Protein 3R9V (pdb70)

Foldseek 3Di:
DDDPVDDDDPVVLVVVLVVVLVVCCVLPLVLLVLLLVLLVVLLVLVVVLVVCQVVQWDWDDVPPTWIKGQLQVSLVSLVVSCVVQVPCASDDRDDFDAPVSQVVVCVVLDVQQWDWDAPDPHITTGGDCVLSVQLNVLSVVLDDPSMDIGHPVRVVVSVVSNVVSSVSSVVSSVVSVVSSVVSVVVSVVSSVVSVVVD/DPDDDDVVVVVVVVVVVLVCCCVVPLVLLVQLLVLLVVLLVQVVVCVVPDVVSLVVSCVVQVPPASDDRDDAAAQVVQVVVCVLLDVQQWDWDQPDPHITTHGDCVLSVQVVVVVVVQDDDVDGPVVSNVVSSVVSVVSSVVSVVSSVVSVVVSVVVVVVVVD

CATH classification: 1.20.1710.10

GO terms:
  GO:0034055 effector-mediated activation of host programmed cell death by symbiont (P, IDA)

Secondary structure (DSSP, 8-state):
---TT-EEEHHHHHHHHHHHHHHHIIIIIHHHHHHHHHHHHHHHHHHHHHHHHGGGEEEESSSSSEEEE-HHHHHHHHHHHHHHHTT--SB-SSS-B-HHHHHHHHHHH-TTTEEEEE-SSSEEEEE--HHHHHHHHHHHHT-SSS-EEE-HHHHHHHHHHHHHHHHHHHHHHHHHHHHHHHHHHHHHHHHHHHHHT-/---EEEHHHHHHHHHHHHHHHIIIIIHHHHHHHHHHHHHHHHHHHHHH--HHHHHHHHHHTTT--SB-SSS-B-HHHHHHHHHHH-TTTEEEEE-SSSEEEEE--HHHHHHHHHHHHT--SS---HHHHHHHHHHHHHHHHHHHHHHHHHHHHHHHHHHHHH-

B-factor: mean 38.03, std 15.68, range [14.75, 96.83]

Nearest PDB structures (foldseek):
  3r9v-assembly1_A  TM=1.005E+00  e=2.670E-34  Shigella flexneri
  8v5e-assembly1_B  TM=9.589E-01  e=1.192E-29  Shigella flexneri
  2j0n-assembly1_B  TM=9.798E-01  e=1.658E-28  Shigella flexneri 2a str. 301
  5vxj-assembly1_A  TM=9.608E-01  e=5.342E-28  Shigella flexneri
  4d3e-assembly1_D  TM=9.433E-01  e=4.853E-29  Shigella flexneri 5a str. M90T

Radius of gyration: 27.71 Å; Cα contacts (8 Å, |Δi|>4): 392; chains: 2; bounding box: 75×36×88 Å

Solvent-accessible surface area: 20413 Å² total; per-residue (Å²): 222,145,78,10,97,89,88,26,18,39,115,102,14,119,58,130,23,60,90,45,46,81,56,41,44,80,117,50,20,108,19,2,78,57,0,22,34,4,0,40,70,1,29,110,40,0,40,60,16,57,86,52,20,75,59,48,56,47,103,13,37,151,126,83,55,21,34,61,0,62,2,81,40,0,50,126,16,0,88,96,8,73,104,111,8,109,97,65,20,0,19,16,55,112,131,61,31,65,89,131,60,0,58,121,7,43,118,67,1,26,52,84,8,1,101,38,37,98,89,116,73,18,41,4,0,17,8,12,22,56,7,0,50,50,4,28,126,45,1,93,118,43,40,74,114,24,83,17,70,3,66,114,74,128,53,135,68,12,56,60,40,13,51,54,37,14,79,48,1,95,76,12,31,118,63,0,72,62,63,53,57,16,0,52,35,9,36,91,24,10,49,129,0,27,59,51,4,100,38,109,129,107,9,9,57,117,88,20,98,65,74,39,58,89,13,43,80,51,12,48,77,110,46,14,94,19,2,90,61,0,23,47,10,0,45,93,1,28,105,40,0,41,64,32,81,103,133,110,92,151,34,0,93,101,9,63,124,104,10,157,110,85,18,0,18,14,56,118,128,44,31,59,79,129,61,0,61,107,8,35,112,69,7,20,50,92,8,2,116,36,40,133,107,132,79,16,45,8,0,28,10,16,23,58,8,0,52,47,3,33,130,42,32,92,126,79,47,62,148,78,142,127,154,88,86,44,33,52,45,36,18,90,47,1,107,80,17,26,120,66,2,70,82,67,48,67,26,2,51,40,12,34,90,53,1,50,148,68,53,89,128

Organism: Shigella flexneri (NCBI:txid623)

InterPro domains:
  IPR009483 Type III secretion systems tip complex component IpaD/BipD/SipD [PF06511] (1-330)
  IPR009483 Type III secretion systems tip complex component IpaD/BipD/SipD [TIGR02553] (48-331)
  IPR036708 BipD-like superfamily [G3DSA:1.20.1710.10] (34-321)
  IPR036708 BipD-like superfamily [SSF140693] (41-322)

Sequence (361 aa):
ELDGDQMISHRELWAKIANSINDINEQYLKVYEHAVSSYTQMYQDFSAVLSSLAGWISPGGNDGNSVKLQVNSLKKALEELKEKYKDKPLYPANNTVSQEQANKWLTELGGTIGKVSQKNGGYVVSINMTPIDNMLKSLDNLGGNGEVVLDNAKYQAWNAGFSAEDETMKNNLQTLVQKYSNANSIFDNLVKVLSSTIGDQMISHRELWAKIANSINDINEQYLKVYEHAVSSYTQMYQDFSAVLSSLKKALEELKEKYKDKPLYPANNTVSQEQANKWLTELGGTIGKVSQKNGGYVVSINMTPIDNMLKSLDNLGGNGEVWNAGFSAEDETMKNNLQTLVQKYSNANSIFDNLVKVLSS

Structure (mmCIF, N/CA/C/O backbone):
data_3R9V
#
_entry.id   3R9V
#
_cell.length_a   62.974
_cell.length_b   43.719
_cell.length_c   93.757
_cell.angle_alpha   90.00
_cell.angle_beta   97.42
_cell.angle_gamma   90.00
#
_symmetry.space_group_name_H-M   'P 1 21 1'
#
loop_
_entity.id
_entity.type
_entity.pdbx_description
1 polymer 'Invasin ipaD'
2 non-polymer GLYCEROL
3 non-polymer '(3ALPHA,5BETA,12ALPHA)-3,12-DIHYDROXYCHOLAN-24-OIC ACID'
4 water water
#
loop_
_atom_site.group_PDB
_atom_site.id
_atom_site.type_symbol
_atom_site.label_atom_id
_atom_site.label_alt_id
_atom_site.label_comp_id
_atom_site.label_asym_id
_atom_site.label_entity_id
_atom_site.label_seq_id
_atom_site.pdbx_PDB_ins_code
_atom_site.Cartn_x
_atom_site.Cartn_y
_atom_site.Cartn_z
_atom_site.occupancy
_atom_site.B_iso_or_equiv
_atom_site.auth_seq_id
_atom_site.auth_comp_id
_atom_site.auth_asym_id
_atom_site.auth_atom_id
_atom_site.pdbx_PDB_model_num
ATOM 1 N N . GLU A 1 86 ? 7.965 -28.663 51.237 1.00 62.06 122 GLU A N 1
ATOM 2 C CA . GLU A 1 86 ? 6.722 -29.420 51.144 1.00 62.15 122 GLU A CA 1
ATOM 3 C C . GLU A 1 86 ? 5.606 -28.767 51.961 1.00 54.44 122 GLU A C 1
ATOM 4 O O . GLU A 1 86 ? 5.858 -27.894 52.790 1.00 51.89 122 GLU A O 1
ATOM 10 N N . LEU A 1 87 ? 4.375 -29.210 51.720 1.00 52.71 123 LEU A N 1
ATOM 11 C CA . LEU A 1 87 ? 3.196 -28.656 52.379 1.00 47.76 123 LEU A CA 1
ATOM 12 C C . LEU A 1 87 ? 3.213 -28.888 53.883 1.00 44.42 123 LEU A C 1
ATOM 13 O O . LEU A 1 87 ? 3.444 -30.010 54.331 1.00 41.82 123 LEU A O 1
ATOM 18 N N . ASP A 1 88 ? 2.963 -27.823 54.649 1.00 40.64 124 ASP A N 1
ATOM 19 C CA . ASP A 1 88 ? 2.813 -27.899 56.104 1.00 38.21 124 ASP A CA 1
ATOM 20 C C . ASP A 1 88 ? 1.492 -27.271 56.553 1.00 35.20 124 ASP A C 1
ATOM 21 O O . ASP A 1 88 ? 1.410 -26.059 56.756 1.00 34.17 124 ASP A O 1
ATOM 26 N N . GLY A 1 89 ? 0.464 -28.098 56.723 1.00 33.24 125 GLY A N 1
ATOM 27 C CA . GLY A 1 89 ? -0.852 -27.615 57.102 1.00 26.86 125 GLY A CA 1
ATOM 28 C C . GLY A 1 89 ? -0.929 -26.869 58.426 1.00 26.27 125 GLY A C 1
ATOM 29 O O . GLY A 1 89 ? -1.848 -26.073 58.638 1.00 24.27 125 GLY A O 1
ATOM 30 N N . ASP A 1 90 ? 0.002 -27.121 59.343 1.00 29.27 126 ASP A N 1
ATOM 31 C CA . ASP A 1 90 ? -0.077 -26.451 60.646 1.00 28.02 126 ASP A CA 1
ATOM 32 C C . ASP A 1 90 ? 0.515 -25.048 60.716 1.00 28.28 126 ASP A C 1
ATOM 33 O O . ASP A 1 90 ? 0.404 -24.363 61.739 1.00 30.74 126 ASP A O 1
ATOM 38 N N . GLN A 1 91 ? 1.156 -24.619 59.633 1.00 30.47 127 GLN A N 1
ATOM 39 C CA . GLN A 1 91 ? 1.742 -23.284 59.580 1.00 33.31 127 GLN A CA 1
ATOM 40 C C . GLN A 1 91 ? 0.660 -22.236 59.808 1.00 31.37 127 GLN A C 1
ATOM 41 O O . GLN A 1 91 ? -0.417 -22.313 59.218 1.00 30.74 127 GLN A O 1
ATOM 47 N N . MET A 1 92 ? 0.941 -21.259 60.666 1.00 23.13 128 MET A N 1
ATOM 48 C CA . MET A 1 92 ? -0.056 -20.256 60.991 1.00 24.95 128 MET A CA 1
ATOM 49 C C . MET A 1 92 ? 0.393 -18.906 60.479 1.00 24.78 128 MET A C 1
ATOM 50 O O . MET A 1 92 ? 1.589 -18.634 60.390 1.00 30.06 128 MET A O 1
ATOM 55 N N . ILE A 1 93 ? -0.579 -18.047 60.200 1.00 26.94 129 ILE A N 1
ATOM 56 C CA . ILE A 1 93 ? -0.296 -16.709 59.710 1.00 23.66 129 ILE A CA 1
ATOM 57 C C . ILE A 1 93 ? -1.406 -15.770 60.182 1.00 20.94 129 ILE A C 1
ATOM 58 O O . ILE A 1 93 ? -2.584 -16.150 60.202 1.00 22.91 129 ILE A O 1
ATOM 63 N N . SER A 1 94 ? -1.052 -14.552 60.589 1.00 20.58 130 SER A N 1
ATOM 64 C CA . SER A 1 94 ? -2.082 -13.590 60.985 1.00 22.33 130 SER A CA 1
ATOM 65 C C . SER A 1 94 ? -2.815 -13.070 59.768 1.00 21.84 130 SER A C 1
ATOM 66 O O . SER A 1 94 ? -2.254 -13.026 58.678 1.00 22.31 130 SER A O 1
ATOM 69 N N . HIS A 1 95 ? -4.054 -12.630 59.951 1.00 21.37 131 HIS A N 1
ATOM 70 C CA . HIS A 1 95 ? -4.815 -12.072 58.835 1.00 23.67 131 HIS A CA 1
ATOM 71 C C . HIS A 1 95 ? -4.114 -10.878 58.184 1.00 23.54 131 HIS A C 1
ATOM 72 O O . HIS A 1 95 ? -4.163 -10.703 56.961 1.00 21.14 131 HIS A O 1
ATOM 79 N N . ARG A 1 96 ? -3.472 -10.061 59.015 1.00 22.98 132 ARG A N 1
ATOM 80 C CA . ARG A 1 96 ? -2.786 -8.844 58.570 1.00 23.44 132 ARG A CA 1
ATOM 81 C C . ARG A 1 96 ? -1.590 -9.225 57.694 1.00 22.45 132 ARG A C 1
ATOM 82 O O . ARG A 1 96 ? -1.344 -8.601 56.662 1.00 21.95 132 ARG A O 1
ATOM 90 N N . GLU A 1 97 ? -0.859 -10.267 58.083 1.00 20.87 133 GLU A N 1
ATOM 91 C CA . GLU A 1 97 ? 0.276 -10.704 57.276 1.00 23.11 133 GLU A CA 1
ATOM 92 C C . GLU A 1 97 ? -0.206 -11.363 55.981 1.00 26.44 133 GLU A C 1
ATOM 93 O O . GLU A 1 97 ? 0.459 -11.252 54.946 1.00 21.94 133 GLU A O 1
ATOM 99 N N . LEU A 1 98 ? -1.363 -12.017 56.036 1.00 23.47 134 LEU A N 1
ATOM 100 C CA . LEU A 1 98 ? -1.982 -12.589 54.843 1.00 21.72 134 LEU A CA 1
ATOM 101 C C . LEU A 1 98 ? -2.373 -11.484 53.849 1.00 22.09 134 LEU A C 1
ATOM 102 O O . LEU A 1 98 ? -2.149 -11.623 52.646 1.00 21.86 134 LEU A O 1
ATOM 107 N N . TRP A 1 99 ? -2.944 -10.386 54.339 1.00 18.06 135 TRP A N 1
ATOM 108 C CA . TRP A 1 99 ? -3.359 -9.302 53.436 1.00 21.23 135 TRP A CA 1
ATOM 109 C C . TRP A 1 99 ? -2.155 -8.746 52.683 1.00 19.77 135 TRP A C 1
ATOM 110 O O . TRP A 1 99 ? -2.222 -8.508 51.464 1.00 18.49 135 TRP A O 1
ATOM 121 N N . ALA A 1 100 ? -1.064 -8.525 53.422 1.00 21.72 136 ALA A N 1
ATOM 122 C CA . ALA A 1 100 ? 0.169 -7.982 52.861 1.00 19.97 136 ALA A CA 1
ATOM 123 C C . ALA A 1 100 ? 0.834 -8.955 51.894 1.00 22.62 136 ALA A C 1
ATOM 124 O O . ALA A 1 100 ? 1.409 -8.544 50.884 1.00 17.90 136 ALA A O 1
ATOM 126 N N . LYS A 1 101 ? 0.757 -10.245 52.201 1.00 20.86 137 LYS A N 1
ATOM 127 C CA . LYS A 1 101 ? 1.312 -11.265 51.311 1.00 23.43 137 LYS A CA 1
ATOM 128 C C . LYS A 1 101 ? 0.521 -11.362 50.014 1.00 18.92 137 LYS A C 1
ATOM 129 O O . LYS A 1 101 ? 1.094 -11.511 48.940 1.00 21.92 137 LYS A O 1
ATOM 135 N N . ILE A 1 102 ? -0.797 -11.287 50.102 1.00 16.29 138 ILE A N 1
ATOM 136 C CA . ILE A 1 102 ? -1.597 -11.310 48.894 1.00 19.48 138 ILE A CA 1
ATOM 137 C C . ILE A 1 102 ? -1.301 -10.061 48.043 1.00 21.04 138 ILE A C 1
ATOM 138 O O . ILE A 1 102 ? -1.146 -10.151 46.830 1.00 18.57 138 ILE A O 1
ATOM 143 N N . ALA A 1 103 ? -1.203 -8.902 48.689 1.00 17.20 139 ALA A N 1
ATOM 144 C CA . ALA A 1 103 ? -0.902 -7.653 47.969 1.00 18.18 139 ALA A CA 1
ATOM 145 C C . ALA A 1 103 ? 0.443 -7.730 47.237 1.00 18.32 139 ALA A C 1
ATOM 146 O O . ALA A 1 103 ? 0.548 -7.366 46.076 1.00 19.06 139 ALA A O 1
ATOM 148 N N . ASN A 1 104 ? 1.473 -8.202 47.927 1.00 18.70 140 ASN A N 1
ATOM 149 C CA . ASN A 1 104 ? 2.787 -8.392 47.329 1.00 20.32 140 ASN A CA 1
ATOM 150 C C . ASN A 1 104 ? 2.728 -9.303 46.099 1.00 24.84 140 ASN A C 1
ATOM 151 O O . ASN A 1 104 ? 3.336 -9.014 45.059 1.00 24.95 140 ASN A O 1
ATOM 156 N N . SER A 1 105 ? 1.983 -10.400 46.196 1.00 21.79 141 SER A N 1
ATOM 157 C CA . SER A 1 105 ? 1.886 -11.303 45.037 1.00 22.68 141 SER A CA 1
ATOM 158 C C . SER A 1 105 ? 1.149 -10.687 43.866 1.00 23.03 141 SER A C 1
ATOM 159 O O . SER A 1 105 ? 1.548 -10.879 42.711 1.00 22.18 141 SER A O 1
ATOM 162 N N . ILE A 1 106 ? 0.048 -9.996 44.142 1.00 22.08 142 ILE A N 1
ATOM 163 C CA . ILE A 1 106 ? -0.724 -9.332 43.081 1.00 20.85 142 ILE A CA 1
ATOM 164 C C . ILE A 1 106 ? 0.141 -8.328 42.323 1.00 22.93 142 ILE A C 1
ATOM 165 O O . ILE A 1 106 ? 0.125 -8.273 41.075 1.00 20.78 142 ILE A O 1
ATOM 170 N N . ASN A 1 107 ? 0.899 -7.535 43.076 1.00 19.09 143 ASN A N 1
ATOM 171 C CA . ASN A 1 107 ? 1.867 -6.629 42.474 1.00 21.51 143 ASN A CA 1
ATOM 172 C C . ASN A 1 107 ? 2.900 -7.349 41.624 1.00 24.44 143 ASN A C 1
ATOM 173 O O . ASN A 1 107 ? 3.224 -6.905 40.525 1.00 22.65 143 ASN A O 1
ATOM 178 N N . ASP A 1 108 ? 3.443 -8.450 42.139 1.00 26.06 144 ASP A N 1
ATOM 179 C CA . ASP A 1 108 ? 4.477 -9.186 41.402 1.00 27.46 144 ASP A CA 1
ATOM 180 C C . ASP A 1 108 ? 3.947 -9.755 40.097 1.00 23.75 144 ASP A C 1
ATOM 181 O O . ASP A 1 108 ? 4.631 -9.717 39.067 1.00 23.20 144 ASP A O 1
ATOM 186 N N . ILE A 1 109 ? 2.736 -10.297 40.131 1.00 20.95 145 ILE A N 1
ATOM 187 C CA . ILE A 1 109 ? 2.139 -10.843 38.903 1.00 23.26 145 ILE A CA 1
ATOM 188 C C . ILE A 1 109 ? 1.839 -9.746 37.882 1.00 22.26 145 ILE A C 1
ATOM 189 O O . ILE A 1 109 ? 2.023 -9.928 36.657 1.00 20.66 145 ILE A O 1
ATOM 194 N N . ASN A 1 110 ? 1.388 -8.599 38.371 1.00 20.83 146 ASN A N 1
ATOM 195 C CA . ASN A 1 110 ? 1.193 -7.468 37.472 1.00 24.31 146 ASN A CA 1
ATOM 196 C C . ASN A 1 110 ? 2.508 -7.072 36.787 1.00 22.78 146 ASN A C 1
ATOM 197 O O . ASN A 1 110 ? 2.544 -6.847 35.572 1.00 20.94 146 ASN A O 1
ATOM 202 N N . GLU A 1 111 ? 3.587 -7.000 37.563 1.00 21.66 147 GLU A N 1
ATOM 203 C CA . GLU A 1 111 ? 4.865 -6.530 37.033 1.00 26.12 147 GLU A CA 1
ATOM 204 C C . GLU A 1 111 ? 5.536 -7.551 36.107 1.00 24.76 147 GLU A C 1
ATOM 205 O O . GLU A 1 111 ? 6.117 -7.186 35.087 1.00 27.33 147 GLU A O 1
ATOM 211 N N . GLN A 1 112 ? 5.441 -8.825 36.462 1.00 21.82 148 GLN A N 1
ATOM 212 C CA . GLN A 1 112 ? 6.260 -9.854 35.839 1.00 26.32 148 GLN A CA 1
ATOM 213 C C . GLN A 1 112 ? 5.516 -10.626 34.762 1.00 24.62 148 GLN A C 1
ATOM 214 O O . GLN A 1 112 ? 6.098 -11.469 34.086 1.00 28.10 148 GLN A O 1
ATOM 220 N N . TYR A 1 113 ? 4.228 -10.331 34.612 1.00 21.59 149 TYR A N 1
ATOM 221 C CA . TYR A 1 113 ? 3.369 -11.075 33.690 1.00 24.61 149 TYR A CA 1
ATOM 222 C C . TYR A 1 113 ? 2.444 -10.148 32.897 1.00 24.74 149 TYR A C 1
ATOM 223 O O . TYR A 1 113 ? 2.587 -10.017 31.678 1.00 21.67 149 TYR A O 1
ATOM 232 N N . LEU A 1 114 ? 1.496 -9.495 33.564 1.00 19.62 150 LEU A N 1
ATOM 233 C CA . LEU A 1 114 ? 0.556 -8.637 32.820 1.00 20.05 150 LEU A CA 1
ATOM 234 C C . LEU A 1 114 ? 1.226 -7.513 32.045 1.00 21.10 150 LEU A C 1
ATOM 235 O O . LEU A 1 114 ? 0.900 -7.281 30.877 1.00 24.43 150 LEU A O 1
ATOM 240 N N . LYS A 1 115 ? 2.130 -6.780 32.695 1.00 19.53 151 LYS A N 1
ATOM 241 C CA . LYS A 1 115 ? 2.823 -5.669 32.024 1.00 24.31 151 LYS A CA 1
ATOM 242 C C . LYS A 1 115 ? 3.762 -6.132 30.897 1.00 24.71 151 LYS A C 1
ATOM 243 O O . LYS A 1 115 ? 3.968 -5.407 29.921 1.00 23.44 151 LYS A O 1
ATOM 249 N N . VAL A 1 116 ? 4.317 -7.338 31.023 1.00 23.56 152 VAL A N 1
ATOM 250 C CA . VAL A 1 116 ? 5.135 -7.912 29.947 1.00 23.10 152 VAL A CA 1
ATOM 251 C C . VAL A 1 116 ? 4.285 -8.175 28.699 1.00 22.62 152 VAL A C 1
ATOM 252 O O . VAL A 1 116 ? 4.638 -7.738 27.604 1.00 23.73 152 VAL A O 1
ATOM 256 N N . TYR A 1 117 ? 3.169 -8.880 28.870 1.00 20.91 153 TYR A N 1
ATOM 257 C CA . TYR A 1 117 ? 2.209 -9.079 27.776 1.00 25.95 153 TYR A CA 1
ATOM 258 C C . TYR A 1 117 ? 1.722 -7.771 27.150 1.00 24.88 153 TYR A C 1
ATOM 259 O O . TYR A 1 117 ? 1.648 -7.654 25.916 1.00 20.91 153 TYR A O 1
ATOM 268 N N . GLU A 1 118 ? 1.370 -6.802 27.991 1.00 21.51 154 GLU A N 1
ATOM 269 C CA . GLU A 1 118 ? 0.863 -5.528 27.486 1.00 24.12 154 GLU A CA 1
ATOM 270 C C . GLU A 1 118 ? 1.855 -4.895 26.528 1.00 21.96 154 GLU A C 1
ATOM 271 O O . GLU A 1 118 ? 1.465 -4.416 25.441 1.00 20.06 154 GLU A O 1
ATOM 277 N N . HIS A 1 119 ? 3.129 -4.887 26.911 1.00 20.93 155 HIS A N 1
ATOM 278 C CA . HIS A 1 119 ? 4.158 -4.285 26.064 1.00 22.43 155 HIS A CA 1
ATOM 279 C C . HIS A 1 119 ? 4.430 -5.117 24.804 1.00 23.05 155 HIS A C 1
ATOM 280 O O . HIS A 1 119 ? 4.666 -4.562 23.721 1.00 18.88 155 HIS A O 1
ATOM 287 N N . ALA A 1 120 ? 4.379 -6.441 24.931 1.00 21.64 156 ALA A N 1
ATOM 288 C CA . ALA A 1 120 ? 4.466 -7.312 23.746 1.00 21.96 156 ALA A CA 1
ATOM 289 C C . ALA A 1 120 ? 3.384 -6.974 22.720 1.00 22.20 156 ALA A C 1
ATOM 290 O O . ALA A 1 120 ? 3.669 -6.771 21.530 1.00 21.95 156 ALA A O 1
ATOM 292 N N . VAL A 1 121 ? 2.137 -6.923 23.176 1.00 21.39 157 VAL A N 1
ATOM 293 C CA . VAL A 1 121 ? 1.026 -6.538 22.312 1.00 20.37 157 VAL A CA 1
ATOM 294 C C . VAL A 1 121 ? 1.240 -5.167 21.683 1.00 24.61 157 VAL A C 1
ATOM 295 O O . VAL A 1 121 ? 1.085 -5.003 20.474 1.00 20.89 157 VAL A O 1
ATOM 299 N N . SER A 1 122 ? 1.604 -4.182 22.503 1.00 21.86 158 SER A N 1
ATOM 300 C CA . SER A 1 122 ? 1.834 -2.820 22.008 1.00 22.44 158 SER A CA 1
ATOM 301 C C . SER A 1 122 ? 2.902 -2.794 20.911 1.00 22.58 158 SER A C 1
ATOM 302 O O . SER A 1 122 ? 2.714 -2.187 19.841 1.00 25.07 158 SER A O 1
ATOM 305 N N . SER A 1 123 ? 4.026 -3.459 21.168 1.00 20.39 159 SER A N 1
ATOM 306 C CA . SER A 1 123 ? 5.127 -3.502 20.203 1.00 22.92 159 SER A CA 1
ATOM 307 C C . SER A 1 123 ? 4.744 -4.166 18.880 1.00 22.80 159 SER A C 1
ATOM 308 O O . SER A 1 123 ? 5.036 -3.629 17.800 1.00 19.28 159 SER A O 1
ATOM 311 N N . TYR A 1 124 ? 4.096 -5.328 18.939 1.00 20.06 160 TYR A N 1
ATOM 312 C CA . TYR A 1 124 ? 3.710 -5.988 17.678 1.00 20.17 160 TYR A CA 1
ATOM 313 C C . TYR A 1 124 ? 2.651 -5.175 16.924 1.00 21.10 160 TYR A C 1
ATOM 314 O O . TYR A 1 124 ? 2.657 -5.102 15.684 1.00 18.37 160 TYR A O 1
ATOM 323 N N . THR A 1 125 ? 1.754 -4.554 17.679 1.00 18.97 161 THR A N 1
ATOM 324 C CA . THR A 1 125 ? 0.707 -3.709 17.113 1.00 21.09 161 THR A CA 1
ATOM 325 C C . THR A 1 125 ? 1.297 -2.518 16.357 1.00 22.49 161 THR A C 1
ATOM 326 O O . THR A 1 125 ?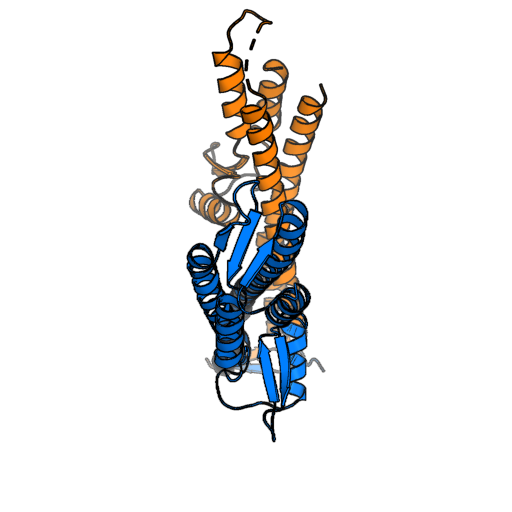 0.883 -2.220 15.238 1.00 20.70 161 THR A O 1
ATOM 330 N N . GLN A 1 126 ? 2.278 -1.849 16.954 1.00 22.94 162 GLN A N 1
ATOM 331 C CA . GLN A 1 126 ? 2.968 -0.755 16.270 1.00 23.36 162 GLN A CA 1
ATOM 332 C C . GLN A 1 126 ? 3.692 -1.198 15.002 1.00 24.12 162 GLN A C 1
ATOM 333 O O . GLN A 1 126 ? 3.653 -0.509 13.975 1.00 20.93 162 GLN A O 1
ATOM 339 N N . MET A 1 127 ? 4.364 -2.342 15.062 1.00 22.01 163 MET A N 1
ATOM 340 C CA . MET A 1 127 ? 5.013 -2.857 13.864 1.00 22.08 163 MET A CA 1
ATOM 341 C C . MET A 1 127 ? 3.989 -3.107 12.760 1.00 22.70 163 MET A C 1
ATOM 342 O O . MET A 1 127 ? 4.216 -2.732 11.605 1.00 22.44 163 MET A O 1
ATOM 347 N N . TYR A 1 128 ? 2.879 -3.758 13.091 1.00 19.04 164 TYR A N 1
ATOM 348 C CA . TYR A 1 128 ? 1.909 -4.096 12.049 1.00 23.56 164 TYR A CA 1
ATOM 349 C C . TYR A 1 128 ? 1.201 -2.842 11.516 1.00 22.89 164 TYR A C 1
ATOM 350 O O . TYR A 1 128 ? 0.858 -2.771 10.325 1.00 21.21 164 TYR A O 1
ATOM 359 N N . GLN A 1 129 ? 1.031 -1.847 12.387 1.00 21.32 165 GLN A N 1
ATOM 360 C CA . GLN A 1 129 ? 0.525 -0.524 11.992 1.00 25.38 165 GLN A CA 1
ATOM 361 C C . GLN A 1 129 ? 1.446 0.127 10.969 1.00 24.37 165 GLN A C 1
ATOM 362 O O . GLN A 1 129 ? 0.989 0.707 9.969 1.00 23.84 165 GLN A O 1
ATOM 368 N N . ASP A 1 130 ? 2.749 0.051 11.224 1.00 22.18 166 ASP A N 1
ATOM 369 C CA . ASP A 1 130 ? 3.716 0.634 10.304 1.00 25.40 166 ASP A CA 1
ATOM 370 C C . ASP A 1 130 ? 3.717 -0.156 8.990 1.00 26.35 166 ASP A C 1
ATOM 371 O O . ASP A 1 130 ? 3.781 0.425 7.885 1.00 23.85 166 ASP A O 1
ATOM 376 N N . PHE A 1 131 ? 3.632 -1.481 9.095 1.00 20.30 167 PHE A N 1
ATOM 377 C CA . PHE A 1 131 ? 3.490 -2.278 7.875 1.00 20.34 167 PHE A CA 1
ATOM 378 C C . PHE A 1 131 ? 2.211 -1.936 7.088 1.00 22.24 167 PHE A C 1
ATOM 379 O O . PHE A 1 131 ? 2.213 -1.930 5.843 1.00 23.17 167 PHE A O 1
ATOM 387 N N . SER A 1 132 ? 1.118 -1.650 7.793 1.00 20.79 168 SER A N 1
ATOM 388 C CA . SER A 1 132 ? -0.135 -1.292 7.115 1.00 20.10 168 SER A CA 1
ATOM 389 C C . SER A 1 132 ? 0.004 0.003 6.322 1.00 24.98 168 SER A C 1
ATOM 390 O O . SER A 1 132 ? -0.621 0.157 5.254 1.00 26.07 168 SER A O 1
ATOM 393 N N . ALA A 1 133 ? 0.826 0.921 6.829 1.00 24.50 169 ALA A N 1
ATOM 394 C CA . ALA A 1 133 ? 1.124 2.143 6.080 1.00 28.06 169 ALA A CA 1
ATOM 395 C C . ALA A 1 133 ? 1.877 1.824 4.788 1.00 29.44 169 ALA A C 1
ATOM 396 O O . ALA A 1 133 ? 1.638 2.451 3.753 1.00 27.60 169 ALA A O 1
ATOM 398 N N . VAL A 1 134 ? 2.787 0.856 4.847 1.00 23.00 170 VAL A N 1
ATOM 399 C CA . VAL A 1 134 ? 3.487 0.398 3.650 1.00 26.70 170 VAL A CA 1
ATOM 400 C C . VAL A 1 134 ? 2.488 -0.177 2.638 1.00 28.43 170 VAL A C 1
ATOM 401 O O . VAL A 1 134 ? 2.576 0.079 1.429 1.00 26.62 170 VAL A O 1
ATOM 405 N N . LEU A 1 135 ? 1.527 -0.942 3.142 1.00 22.80 171 LEU A N 1
ATOM 406 C CA . LEU A 1 135 ? 0.480 -1.509 2.318 1.00 24.50 171 LEU A CA 1
ATOM 407 C C . LEU A 1 135 ? -0.267 -0.396 1.583 1.00 29.21 171 LEU A C 1
ATOM 408 O O . LEU A 1 135 ? -0.571 -0.523 0.398 1.00 25.76 171 LEU A O 1
ATOM 413 N N . SER A 1 136 ? -0.552 0.699 2.278 1.00 25.28 172 SER A N 1
ATOM 414 C CA . SER A 1 136 ? -1.256 1.821 1.663 1.00 26.40 172 SER A CA 1
ATOM 415 C C . SER A 1 136 ? -0.400 2.446 0.568 1.00 28.19 172 SER A C 1
ATOM 416 O O . SER A 1 136 ? -0.896 2.771 -0.521 1.00 27.00 172 SER A O 1
ATOM 419 N N . SER A 1 137 ? 0.883 2.614 0.870 1.00 24.62 173 SER A N 1
ATOM 420 C CA . SER A 1 137 ? 1.850 3.170 -0.077 1.00 29.14 173 SER A CA 1
ATOM 421 C C . SER A 1 137 ? 1.995 2.342 -1.356 1.00 29.83 173 SER A C 1
ATOM 422 O O . SER A 1 137 ? 2.225 2.889 -2.445 1.00 28.21 173 SER A O 1
ATOM 425 N N . LEU A 1 138 ? 1.877 1.026 -1.212 1.00 26.02 174 LEU A N 1
ATOM 426 C CA . LEU A 1 138 ? 2.013 0.085 -2.323 1.00 29.04 174 LEU A CA 1
ATOM 427 C C . LEU A 1 138 ? 1.110 0.408 -3.518 1.00 29.10 174 LEU A C 1
ATOM 428 O O . LEU A 1 138 ? 1.486 0.175 -4.667 1.00 28.46 174 LEU A O 1
ATOM 433 N N . ALA A 1 139 ? -0.082 0.933 -3.250 1.00 28.09 175 ALA A N 1
ATOM 434 C CA . ALA A 1 139 ? -0.988 1.344 -4.320 1.00 33.03 175 ALA A CA 1
ATOM 435 C C . ALA A 1 139 ? -0.326 2.337 -5.289 1.00 32.24 175 ALA A C 1
ATOM 436 O O . ALA A 1 139 ? -0.610 2.336 -6.490 1.00 32.55 175 ALA A O 1
ATOM 438 N N . GLY A 1 140 ? 0.562 3.173 -4.762 1.00 29.42 176 GLY A N 1
ATOM 439 C CA . GLY A 1 140 ? 1.295 4.136 -5.568 1.00 29.20 176 GLY A CA 1
ATOM 440 C C . GLY A 1 140 ? 2.535 3.558 -6.232 1.00 35.51 176 GLY A C 1
ATOM 441 O O . GLY A 1 140 ? 3.236 4.256 -6.983 1.00 33.65 176 GLY A O 1
ATOM 442 N N . TRP A 1 141 ? 2.801 2.278 -5.974 1.00 29.47 177 TRP A N 1
ATOM 443 C CA . TRP A 1 141 ? 3.993 1.620 -6.503 1.00 29.72 177 TRP A CA 1
ATOM 444 C C . TRP A 1 141 ? 3.640 0.489 -7.459 1.00 29.97 177 TRP A C 1
ATOM 445 O O . TRP A 1 141 ? 4.515 -0.265 -7.883 1.00 31.31 177 TRP A O 1
ATOM 456 N N . ILE A 1 142 ? 2.353 0.351 -7.767 1.00 26.52 178 ILE A N 1
ATOM 457 C CA . ILE A 1 142 ? 1.913 -0.535 -8.823 1.00 28.73 178 ILE A CA 1
ATOM 458 C C . ILE A 1 142 ? 1.025 0.233 -9.804 1.00 33.54 178 ILE A C 1
ATOM 459 O O . ILE A 1 142 ? 0.214 1.076 -9.411 1.00 29.02 178 ILE A O 1
ATOM 464 N N . SER A 1 143 ? 1.194 -0.059 -11.085 1.00 26.22 179 SER A N 1
ATOM 465 C CA . SER A 1 143 ? 0.388 0.591 -12.114 1.00 34.67 179 SER A CA 1
ATOM 466 C C . SER A 1 143 ? 0.444 -0.219 -13.405 1.00 36.51 179 SER A C 1
ATOM 467 O O . SER A 1 143 ? 1.352 -1.029 -13.585 1.00 33.03 179 SER A O 1
ATOM 470 N N . PRO A 1 144 ? -0.534 -0.012 -14.303 1.00 41.58 180 PRO A N 1
ATOM 471 C CA . PRO A 1 144 ? -0.585 -0.771 -15.560 1.00 41.35 180 PRO A CA 1
ATOM 472 C C . PRO A 1 144 ? 0.662 -0.523 -16.396 1.00 42.89 180 PRO A C 1
ATOM 473 O O . PRO A 1 144 ? 1.135 0.615 -16.467 1.00 42.48 180 PRO A O 1
ATOM 477 N N . GLY A 1 145 ? 1.191 -1.575 -17.013 1.00 41.01 181 GLY A N 1
ATOM 478 C CA . GLY A 1 145 ? 2.421 -1.460 -17.776 1.00 46.54 181 GLY A CA 1
ATOM 479 C C . GLY A 1 145 ? 2.495 -2.464 -18.911 1.00 54.08 181 GLY A C 1
ATOM 480 O O . GLY A 1 145 ? 1.496 -3.094 -19.256 1.00 47.58 181 GLY A O 1
ATOM 481 N N . GLY A 1 146 ? 3.681 -2.608 -19.494 1.00 50.72 182 GLY A N 1
ATOM 482 C CA . GLY A 1 146 ? 3.904 -3.605 -20.524 1.00 61.07 182 GLY A CA 1
ATOM 483 C C . GLY A 1 146 ? 3.107 -3.388 -21.797 1.00 63.79 182 GLY A C 1
ATOM 484 O O . GLY A 1 146 ? 2.591 -4.342 -22.387 1.00 70.00 182 GLY A O 1
ATOM 485 N N . ASN A 1 147 ? 2.997 -2.132 -22.218 1.00 61.47 183 ASN A N 1
ATOM 486 C CA . ASN A 1 147 ? 2.400 -1.805 -23.515 1.00 70.17 183 ASN A CA 1
ATOM 487 C C . ASN A 1 147 ? 0.972 -2.304 -23.709 1.00 73.42 183 ASN A C 1
ATOM 488 O O . ASN A 1 147 ? 0.595 -2.693 -24.817 1.00 72.20 183 ASN A O 1
ATOM 493 N N . ASP A 1 148 ? 0.182 -2.284 -22.637 1.00 71.90 184 ASP A N 1
ATOM 494 C CA . ASP A 1 148 ? -1.217 -2.712 -22.699 1.00 73.73 184 ASP A CA 1
ATOM 495 C C . ASP A 1 148 ? -1.363 -4.155 -23.197 1.00 75.64 184 ASP A C 1
ATOM 496 O O . ASP A 1 148 ? -1.078 -4.466 -24.355 1.00 74.75 184 ASP A O 1
ATOM 501 N N . GLY A 1 149 ? -1.811 -5.036 -22.308 1.00 74.99 185 GLY A N 1
ATOM 502 C CA . GLY A 1 149 ? -1.983 -6.437 -22.649 1.00 75.07 185 GLY A CA 1
ATOM 503 C C . GLY A 1 149 ? -3.016 -7.143 -21.792 1.00 77.84 185 GLY A C 1
ATOM 504 O O . GLY A 1 149 ? -3.839 -7.905 -22.298 1.00 77.62 185 GLY A O 1
ATOM 505 N N . ASN A 1 150 ? -2.970 -6.892 -20.487 1.00 72.44 186 ASN A N 1
ATOM 506 C CA . ASN A 1 150 ? -1.989 -5.975 -19.919 1.00 68.66 186 ASN A CA 1
ATOM 507 C C . ASN A 1 150 ? -1.222 -6.578 -18.747 1.00 62.46 186 ASN A C 1
ATOM 508 O O . ASN A 1 150 ? -1.519 -7.685 -18.297 1.00 61.05 186 ASN A O 1
ATOM 513 N N . SER A 1 151 ? -0.234 -5.837 -18.259 1.00 52.02 187 SER A N 1
ATOM 514 C CA . SER A 1 151 ? 0.587 -6.271 -17.144 1.00 46.75 187 SER A CA 1
ATOM 515 C C . SER A 1 151 ? 0.626 -5.254 -16.007 1.00 47.55 187 SER A C 1
ATOM 516 O O . SER A 1 151 ? -0.014 -4.202 -16.069 1.00 42.87 187 SER A O 1
ATOM 519 N N . VAL A 1 152 ? 1.393 -5.586 -14.972 1.00 40.15 188 VAL A N 1
ATOM 520 C CA . VAL A 1 152 ? 1.541 -4.734 -13.810 1.00 38.96 188 VAL A CA 1
ATOM 521 C C . VAL A 1 152 ? 2.995 -4.316 -13.662 1.00 36.01 188 VAL A C 1
ATOM 522 O O . VAL A 1 152 ? 3.902 -5.154 -13.668 1.00 33.08 188 VAL A O 1
ATOM 526 N N . LYS A 1 153 ? 3.207 -3.014 -13.521 1.00 31.22 189 LYS A N 1
ATOM 527 C CA . LYS A 1 153 ? 4.530 -2.473 -13.294 1.00 32.38 189 LYS A CA 1
ATOM 528 C C . LYS A 1 153 ? 4.736 -2.223 -11.804 1.00 33.42 189 LYS A C 1
ATOM 529 O O . LYS A 1 153 ? 4.134 -1.305 -11.230 1.00 32.82 189 LYS A O 1
ATOM 535 N N . LEU A 1 154 ? 5.596 -3.032 -11.194 1.00 30.25 190 LEU A N 1
ATOM 536 C CA . LEU A 1 154 ? 5.865 -2.952 -9.754 1.00 32.69 190 LEU A CA 1
ATOM 537 C C . LEU A 1 154 ? 7.164 -2.227 -9.477 1.00 30.97 190 LEU A C 1
ATOM 538 O O . LEU A 1 154 ? 8.231 -2.683 -9.899 1.00 31.82 190 LEU A O 1
ATOM 543 N N . GLN A 1 155 ? 7.081 -1.102 -8.766 1.00 29.23 191 GLN A N 1
ATOM 544 C CA . GLN A 1 155 ? 8.273 -0.376 -8.333 1.00 34.17 191 GLN A CA 1
ATOM 545 C C . GLN A 1 155 ? 8.989 -1.094 -7.178 1.00 34.89 191 GLN A C 1
ATOM 546 O O . GLN A 1 155 ? 8.833 -0.732 -6.013 1.00 36.42 191 GLN A O 1
ATOM 552 N N . VAL A 1 156 ? 9.785 -2.099 -7.527 1.00 32.01 192 VAL A N 1
ATOM 553 C CA . VAL A 1 156 ? 10.430 -2.993 -6.578 1.00 32.77 192 VAL A CA 1
ATOM 554 C C . VAL A 1 156 ? 11.326 -2.277 -5.575 1.00 37.77 192 VAL A C 1
ATOM 555 O O . VAL A 1 156 ? 11.297 -2.575 -4.377 1.00 34.80 192 VAL A O 1
ATOM 559 N N . ASN A 1 157 ? 12.126 -1.334 -6.055 1.00 38.51 193 ASN A N 1
ATOM 560 C CA . ASN A 1 157 ? 13.038 -0.622 -5.164 1.00 38.04 193 ASN A CA 1
ATOM 561 C C . ASN A 1 157 ? 12.318 0.212 -4.107 1.00 33.74 193 ASN A C 1
ATOM 562 O O . ASN A 1 157 ? 12.783 0.311 -2.964 1.00 38.79 193 ASN A O 1
ATOM 567 N N . SER A 1 158 ? 11.187 0.804 -4.476 1.00 31.76 194 SER A N 1
ATOM 568 C CA . SER A 1 158 ? 10.408 1.575 -3.509 1.00 37.95 194 SER A CA 1
ATOM 569 C C . SER A 1 158 ? 9.859 0.693 -2.377 1.00 34.25 194 SER A C 1
ATOM 570 O O . SER A 1 158 ? 10.009 1.023 -1.204 1.00 31.96 194 SER A O 1
ATOM 573 N N . LEU A 1 159 ? 9.222 -0.416 -2.740 1.00 31.43 195 LEU A N 1
ATOM 574 C CA . LEU A 1 159 ? 8.729 -1.383 -1.756 1.00 30.21 195 LEU A CA 1
ATOM 575 C C . LEU A 1 159 ? 9.883 -1.937 -0.920 1.00 29.68 195 LEU A C 1
ATOM 576 O O . LEU A 1 159 ? 9.827 -1.965 0.312 1.00 31.24 195 LEU A O 1
ATOM 581 N N . LYS A 1 160 ? 10.934 -2.380 -1.598 1.00 30.28 196 LYS A N 1
ATOM 582 C CA . LYS A 1 160 ? 12.117 -2.912 -0.925 1.00 34.98 196 LYS A CA 1
ATOM 583 C C . LYS A 1 160 ? 12.671 -1.930 0.105 1.00 34.55 196 LYS A C 1
ATOM 584 O O . LYS A 1 160 ? 13.040 -2.312 1.214 1.00 35.71 196 LYS A O 1
ATOM 590 N N . LYS A 1 161 ? 12.719 -0.658 -0.266 1.00 37.45 197 LYS A N 1
ATOM 591 C CA . LYS A 1 161 ? 13.234 0.369 0.621 1.00 34.33 197 LYS A CA 1
ATOM 592 C C . LYS A 1 161 ? 12.356 0.511 1.864 1.00 34.32 197 LYS A C 1
ATOM 593 O O . LYS A 1 161 ? 12.866 0.597 2.975 1.00 35.65 197 LYS A O 1
ATOM 599 N N . ALA A 1 162 ? 11.041 0.534 1.676 1.00 30.14 198 ALA A N 1
ATOM 600 C CA . ALA A 1 162 ? 10.133 0.722 2.801 1.00 31.36 198 ALA A CA 1
ATOM 601 C C . ALA A 1 162 ? 10.203 -0.451 3.786 1.00 30.49 198 ALA A C 1
ATOM 602 O O . ALA A 1 162 ? 10.150 -0.264 5.003 1.00 29.16 198 ALA A O 1
ATOM 604 N N . LEU A 1 163 ? 10.342 -1.656 3.250 1.00 28.51 199 LEU A N 1
ATOM 605 C CA . LEU A 1 163 ? 10.385 -2.858 4.068 1.00 31.36 199 LEU A CA 1
ATOM 606 C C . LEU A 1 163 ? 11.688 -2.919 4.843 1.00 33.59 199 LEU A C 1
ATOM 607 O O . LEU A 1 163 ? 11.712 -3.333 6.006 1.00 31.48 199 LEU A O 1
ATOM 612 N N . GLU A 1 164 ? 12.772 -2.491 4.208 1.00 32.06 200 GLU A N 1
ATOM 613 C CA . GLU A 1 164 ? 14.059 -2.418 4.900 1.00 31.60 200 GLU A CA 1
ATOM 614 C C . GLU A 1 164 ? 14.006 -1.414 6.050 1.00 31.42 200 GLU A C 1
ATOM 615 O O . GLU A 1 164 ? 14.493 -1.695 7.149 1.00 35.25 200 GLU A O 1
ATOM 621 N N . GLU A 1 165 ? 13.405 -0.251 5.800 1.00 32.82 201 GLU A N 1
ATOM 622 C CA . GLU A 1 165 ? 13.254 0.768 6.835 1.00 34.71 201 GLU A CA 1
ATOM 623 C C . GLU A 1 165 ? 12.407 0.272 8.006 1.00 32.44 201 GLU A C 1
ATOM 624 O O . GLU A 1 165 ? 12.645 0.632 9.156 1.00 29.34 201 GLU A O 1
ATOM 630 N N . LEU A 1 166 ? 11.408 -0.544 7.696 1.00 29.68 202 LEU A N 1
ATOM 631 C CA . LEU A 1 166 ? 10.546 -1.132 8.709 1.00 32.75 202 LEU A CA 1
ATOM 632 C C . LEU A 1 166 ? 11.368 -2.032 9.626 1.00 30.07 202 LEU A C 1
ATOM 633 O O . LEU A 1 166 ? 11.339 -1.879 10.850 1.00 33.86 202 LEU A O 1
ATOM 638 N N . LYS A 1 167 ? 12.114 -2.959 9.037 1.00 29.26 203 LYS A N 1
ATOM 639 C CA . LYS A 1 167 ? 13.001 -3.816 9.816 1.00 29.03 203 LYS A CA 1
ATOM 640 C C . LYS A 1 167 ? 13.976 -3.000 10.659 1.00 37.26 203 LYS A C 1
ATOM 641 O O . LYS A 1 167 ? 14.242 -3.330 11.819 1.00 34.95 203 LYS A O 1
ATOM 647 N N . GLU A 1 168 ? 14.520 -1.941 10.070 1.00 35.02 204 GLU A N 1
ATOM 648 C CA . GLU A 1 168 ? 15.505 -1.125 10.770 1.00 37.07 204 GLU A CA 1
ATOM 649 C C . GLU A 1 168 ? 14.888 -0.494 12.011 1.00 38.57 204 GLU A C 1
ATOM 650 O O . GLU A 1 168 ? 15.486 -0.511 13.089 1.00 37.96 204 GLU A O 1
ATOM 656 N N . LYS A 1 169 ? 13.687 0.050 11.857 1.00 33.59 205 LYS A N 1
ATOM 657 C CA . LYS A 1 169 ? 12.984 0.690 12.963 1.00 37.88 205 LYS A CA 1
ATOM 658 C C . LYS A 1 169 ? 12.793 -0.235 14.168 1.00 35.16 205 LYS A C 1
ATOM 659 O O . LYS A 1 169 ? 12.909 0.201 15.318 1.00 33.57 205 LYS A O 1
ATOM 665 N N . TYR A 1 170 ? 12.517 -1.512 13.911 1.00 31.06 206 TYR A N 1
ATOM 666 C CA . TYR A 1 170 ? 12.158 -2.440 14.993 1.00 31.81 206 TYR A CA 1
ATOM 667 C C . TYR A 1 170 ? 13.311 -3.286 15.532 1.00 35.04 206 TYR A C 1
ATOM 668 O O . TYR A 1 170 ? 13.127 -4.100 16.433 1.00 33.95 206 TYR A O 1
ATOM 677 N N . LYS A 1 171 ? 14.502 -3.058 14.988 1.00 35.00 207 LYS A N 1
ATOM 678 C CA . LYS A 1 171 ? 15.709 -3.767 15.388 1.00 36.65 207 LYS A CA 1
ATOM 679 C C . LYS A 1 171 ? 15.985 -3.586 16.882 1.00 38.91 207 LYS A C 1
ATOM 680 O O . LYS A 1 171 ? 16.470 -4.498 17.545 1.00 39.79 207 LYS A O 1
ATOM 686 N N . ASP A 1 172 ? 15.659 -2.408 17.406 1.00 36.74 208 ASP A N 1
ATOM 687 C CA . ASP A 1 172 ? 15.889 -2.107 18.814 1.00 42.34 208 ASP A CA 1
ATOM 688 C C . ASP A 1 172 ? 14.582 -1.877 19.577 1.00 38.14 208 ASP A C 1
ATOM 689 O O . ASP A 1 172 ? 14.560 -1.168 20.579 1.00 39.04 208 ASP A O 1
ATOM 694 N N . LYS A 1 173 ? 13.497 -2.486 19.104 1.00 31.03 209 LYS A N 1
ATOM 695 C CA . LYS A 1 173 ? 12.205 -2.392 19.778 1.00 29.78 209 LYS A CA 1
ATOM 696 C C . LYS A 1 173 ? 11.668 -3.799 19.998 1.00 27.58 209 LYS A C 1
ATOM 697 O O . LYS A 1 173 ? 10.821 -4.275 19.228 1.00 28.29 209 LYS A O 1
ATOM 703 N N . PRO A 1 174 ? 12.157 -4.482 21.047 1.00 26.10 210 PRO A N 1
ATOM 704 C CA . PRO A 1 174 ? 11.799 -5.894 21.235 1.00 22.65 210 PRO A CA 1
ATOM 705 C C . PRO A 1 174 ? 10.396 -6.086 21.795 1.00 21.67 210 PRO A C 1
ATOM 706 O O . PRO A 1 174 ? 9.769 -5.123 22.244 1.00 23.63 210 PRO A O 1
ATOM 710 N N . LEU A 1 175 ? 9.908 -7.321 21.778 1.00 20.31 211 LEU A N 1
ATOM 711 C CA . LEU A 1 175 ? 8.643 -7.634 22.434 1.00 21.59 211 LEU A CA 1
ATOM 712 C C . LEU A 1 175 ? 8.829 -7.555 23.943 1.00 21.75 211 LEU A C 1
ATOM 713 O O . LEU A 1 175 ? 7.921 -7.165 24.680 1.00 22.99 211 LEU A O 1
ATOM 718 N N . TYR A 1 176 ? 10.018 -7.945 24.383 1.00 22.14 212 TYR A N 1
ATOM 719 C CA . TYR A 1 176 ? 10.348 -8.077 25.810 1.00 22.77 212 TYR A CA 1
ATOM 720 C C . TYR A 1 176 ? 11.865 -8.076 25.954 1.00 24.05 212 TYR A C 1
ATOM 721 O O . TYR A 1 176 ? 12.550 -8.753 25.187 1.00 24.05 212 TYR A O 1
ATOM 730 N N . PRO A 1 177 ? 12.400 -7.314 26.928 1.00 28.04 213 PRO A N 1
ATOM 731 C CA . PRO A 1 177 ? 11.660 -6.451 27.853 1.00 27.58 213 PRO A CA 1
ATOM 732 C C . PRO A 1 177 ? 11.560 -5.036 27.292 1.00 25.03 213 PRO A C 1
ATOM 733 O O . PRO A 1 177 ? 12.265 -4.703 26.335 1.00 27.93 213 PRO A O 1
ATOM 737 N N . ALA A 1 178 ? 10.705 -4.207 27.881 1.00 26.60 214 ALA A N 1
ATOM 738 C CA . ALA A 1 178 ? 10.540 -2.827 27.415 1.00 27.91 214 ALA A CA 1
ATOM 739 C C . ALA A 1 178 ? 11.819 -1.987 27.526 1.00 30.45 214 ALA A C 1
ATOM 740 O O . ALA A 1 178 ? 12.052 -1.105 26.710 1.00 34.38 214 ALA A O 1
ATOM 742 N N . ASN A 1 179 ? 12.624 -2.236 28.556 1.00 33.34 215 ASN A N 1
ATOM 743 C CA . ASN A 1 179 ? 13.863 -1.480 28.764 1.00 34.91 215 ASN A CA 1
ATOM 744 C C . ASN A 1 179 ? 15.045 -2.393 29.061 1.00 29.76 215 ASN A C 1
ATOM 745 O O . ASN A 1 179 ? 14.900 -3.417 29.716 1.00 29.78 215 ASN A O 1
ATOM 750 N N . ASN A 1 180 ? 16.217 -2.015 28.576 1.00 34.77 216 ASN A N 1
ATOM 751 C CA . ASN A 1 180 ? 17.422 -2.769 28.876 1.00 33.69 216 ASN A CA 1
ATOM 752 C C . ASN A 1 180 ? 17.364 -4.211 28.373 1.00 33.01 216 ASN A C 1
ATOM 753 O O . ASN A 1 180 ? 16.779 -4.488 27.328 1.00 31.29 216 ASN A O 1
ATOM 758 N N . THR A 1 181 ? 17.978 -5.122 29.119 1.00 33.03 217 THR A N 1
ATOM 759 C CA . THR A 1 181 ? 18.115 -6.502 28.685 1.00 31.48 217 THR A CA 1
ATOM 760 C C . THR A 1 181 ? 17.796 -7.455 29.824 1.00 30.82 217 THR A C 1
ATOM 761 O O . THR A 1 181 ? 17.578 -7.028 30.955 1.00 32.37 217 THR A O 1
ATOM 765 N N . VAL A 1 182 ? 17.754 -8.747 29.518 1.00 30.29 218 VAL A N 1
ATOM 766 C CA . VAL A 1 182 ? 17.564 -9.781 30.531 1.00 27.07 218 VAL A CA 1
ATOM 767 C C . VAL A 1 182 ? 18.516 -10.934 30.236 1.00 33.39 218 VAL A C 1
ATOM 768 O O . VAL A 1 182 ? 19.212 -10.924 29.222 1.00 30.73 218 VAL A O 1
ATOM 772 N N . SER A 1 183 ? 18.553 -11.925 31.120 1.00 29.41 219 SER A N 1
ATOM 773 C CA . SER A 1 183 ? 19.439 -13.077 30.934 1.00 37.23 219 SER A CA 1
ATOM 774 C C . SER A 1 183 ? 18.935 -13.987 29.803 1.00 34.63 219 SER A C 1
ATOM 775 O O . SER A 1 183 ? 17.774 -13.921 29.416 1.00 30.88 219 SER A O 1
ATOM 778 N N . GLN A 1 184 ? 19.797 -14.855 29.287 1.00 35.46 220 GLN A N 1
ATOM 779 C CA . GLN A 1 184 ? 19.370 -15.788 28.247 1.00 34.51 220 GLN A CA 1
ATOM 780 C C . GLN A 1 184 ? 18.240 -16.707 28.728 1.00 35.91 220 GLN A C 1
ATOM 781 O O . GLN A 1 184 ? 17.375 -17.115 27.953 1.00 34.28 220 GLN A O 1
ATOM 787 N N . GLU A 1 185 ? 18.273 -17.035 30.010 1.00 36.82 221 GLU A N 1
ATOM 788 C CA . GLU A 1 185 ? 17.283 -17.895 30.611 1.00 41.95 221 GLU A CA 1
ATOM 789 C C . GLU A 1 185 ? 15.937 -17.195 30.652 1.00 31.96 221 GLU A C 1
ATOM 790 O O . GLU A 1 185 ? 14.968 -17.762 30.336 1.00 35.20 221 GLU A O 1
ATOM 796 N N . GLN A 1 186 ? 15.925 -15.945 31.050 1.00 31.02 222 GLN A N 1
ATOM 797 C CA . GLN A 1 186 ? 14.724 -15.128 31.112 1.00 33.53 222 GLN A CA 1
ATOM 798 C C . GLN A 1 186 ? 14.165 -14.973 29.687 1.00 27.46 222 GLN A C 1
ATOM 799 O O . GLN A 1 186 ? 12.977 -15.183 29.455 1.00 28.74 222 GLN A O 1
ATOM 805 N N . ALA A 1 187 ? 15.037 -14.625 28.744 1.00 26.79 223 ALA A N 1
ATOM 806 C CA . ALA A 1 187 ? 14.633 -14.498 27.336 1.00 28.24 223 ALA A CA 1
ATOM 807 C C . ALA A 1 187 ? 14.013 -15.787 26.779 1.00 29.11 223 ALA A C 1
ATOM 808 O O . ALA A 1 187 ? 12.981 -15.745 26.109 1.00 29.76 223 ALA A O 1
ATOM 810 N N . ASN A 1 188 ? 14.639 -16.930 27.055 1.00 30.65 224 ASN A N 1
ATOM 811 C CA . ASN A 1 188 ? 14.123 -18.223 26.605 1.00 26.28 224 ASN A CA 1
ATOM 812 C C . ASN A 1 188 ? 12.749 -18.514 27.181 1.00 28.11 224 ASN A C 1
ATOM 813 O O . ASN A 1 188 ? 11.880 -19.049 26.498 1.00 30.52 224 ASN A O 1
ATOM 818 N N . LYS A 1 189 ? 12.565 -18.173 28.452 1.00 30.95 225 LYS A N 1
ATOM 819 C CA . LYS A 1 189 ? 11.293 -18.387 29.123 1.00 32.87 225 LYS A CA 1
ATOM 820 C C . LYS A 1 189 ? 10.186 -17.652 28.371 1.00 28.37 225 LYS A C 1
ATOM 821 O O . LYS A 1 189 ? 9.152 -18.221 28.016 1.00 27.78 225 LYS A O 1
ATOM 827 N N . TRP A 1 190 ? 10.416 -16.378 28.111 1.00 26.14 226 TRP A N 1
ATOM 828 C CA . TRP A 1 190 ? 9.398 -15.588 27.440 1.00 24.27 226 TRP A CA 1
ATOM 829 C C . TRP A 1 190 ? 9.244 -15.936 25.958 1.00 27.82 226 TRP A C 1
ATOM 830 O O . TRP A 1 190 ? 8.167 -15.784 25.405 1.00 26.55 226 TRP A O 1
ATOM 841 N N . LEU A 1 191 ? 10.305 -16.425 25.325 1.00 28.51 227 LEU A N 1
ATOM 842 C CA . LEU A 1 191 ? 10.178 -16.895 23.940 1.00 25.50 227 LEU A CA 1
ATOM 843 C C . LEU A 1 191 ? 9.155 -18.023 23.908 1.00 28.61 227 LEU A C 1
ATOM 844 O O . LEU A 1 191 ? 8.231 -18.023 23.097 1.00 27.02 227 LEU A O 1
ATOM 849 N N . THR A 1 192 ? 9.314 -18.974 24.823 1.00 29.90 228 THR A N 1
ATOM 850 C CA . THR A 1 192 ? 8.400 -20.105 24.915 1.00 31.70 228 THR A CA 1
ATOM 851 C C . THR A 1 192 ? 6.970 -19.664 25.216 1.00 32.32 228 THR A C 1
ATOM 852 O O . THR A 1 192 ? 6.020 -20.224 24.673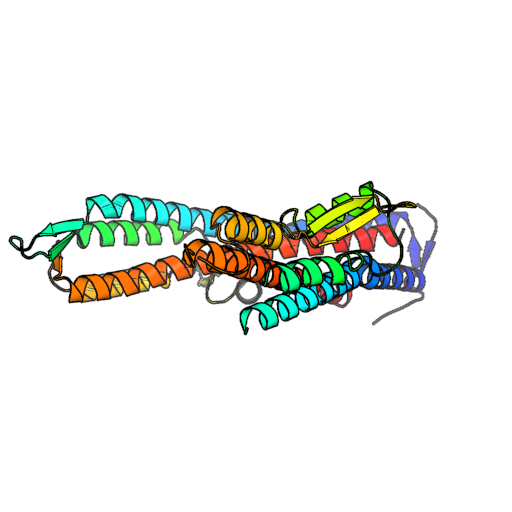 1.00 31.14 228 THR A O 1
ATOM 856 N N . GLU A 1 193 ? 6.815 -18.663 26.078 1.00 28.47 229 GLU A N 1
ATOM 857 C CA . GLU A 1 193 ? 5.486 -18.165 26.404 1.00 30.06 229 GLU A CA 1
ATOM 858 C C . GLU A 1 193 ? 4.828 -17.492 25.193 1.00 28.63 229 GLU A C 1
ATOM 859 O O . GLU A 1 193 ? 3.665 -17.756 24.894 1.00 30.61 229 GLU A O 1
ATOM 865 N N . LEU A 1 194 ? 5.568 -16.632 24.493 1.00 26.51 230 LEU A N 1
ATOM 866 C CA . LEU A 1 194 ? 5.008 -15.896 23.343 1.00 28.18 230 LEU A CA 1
ATOM 867 C C . LEU A 1 194 ? 4.955 -16.688 22.028 1.00 30.87 230 LEU A C 1
ATOM 868 O O . LEU A 1 194 ? 4.119 -16.412 21.158 1.00 30.27 230 LEU A O 1
ATOM 873 N N . GLY A 1 195 ? 5.863 -17.647 21.866 1.00 31.78 231 GLY A N 1
ATOM 874 C CA . GLY A 1 195 ? 5.922 -18.436 20.637 1.00 31.79 231 GLY A CA 1
ATOM 875 C C . GLY A 1 195 ? 7.092 -18.059 19.745 1.00 33.54 231 GLY A C 1
ATOM 876 O O . GLY A 1 195 ? 7.367 -16.874 19.525 1.00 30.99 231 GLY A O 1
ATOM 877 N N . GLY A 1 196 ? 7.780 -19.071 19.219 1.00 30.12 232 GLY A N 1
ATOM 878 C CA . GLY A 1 196 ? 8.967 -18.851 18.408 1.00 30.38 232 GLY A CA 1
ATOM 879 C C . GLY A 1 196 ? 8.679 -18.343 17.004 1.00 32.16 232 GLY A C 1
ATOM 880 O O . GLY A 1 196 ? 9.596 -18.058 16.235 1.00 32.62 232 GLY A O 1
ATOM 881 N N . THR A 1 197 ? 7.401 -18.241 16.661 1.00 28.82 233 THR A N 1
ATOM 882 C CA . THR A 1 197 ? 7.002 -17.669 15.384 1.00 33.54 233 THR A CA 1
ATOM 883 C C . THR A 1 197 ? 6.957 -16.158 15.515 1.00 30.59 233 THR A C 1
ATOM 884 O O . THR A 1 197 ? 7.277 -15.436 14.572 1.00 29.22 233 THR A O 1
ATOM 888 N N . ILE A 1 198 ? 6.571 -15.679 16.697 1.00 27.68 234 ILE A N 1
ATOM 889 C CA . ILE A 1 198 ? 6.323 -14.253 16.880 1.00 26.30 234 ILE A CA 1
ATOM 890 C C . ILE A 1 198 ? 7.545 -13.506 17.427 1.00 27.48 234 ILE A C 1
ATOM 891 O O . ILE A 1 198 ? 7.788 -12.345 17.081 1.00 22.24 234 ILE A O 1
ATOM 896 N N . GLY A 1 199 ? 8.322 -14.185 18.266 1.00 26.82 235 GLY A N 1
ATOM 897 C CA . GLY A 1 199 ? 9.529 -13.598 18.824 1.00 25.29 235 GLY A CA 1
ATOM 898 C C . GLY A 1 199 ? 10.793 -14.337 18.427 1.00 25.34 235 GLY A C 1
ATOM 899 O O . GLY A 1 199 ? 10.742 -15.446 17.897 1.00 26.89 235 GLY A O 1
ATOM 900 N N . LYS A 1 200 ? 11.937 -13.713 18.680 1.00 21.45 236 LYS A N 1
ATOM 901 C CA . LYS A 1 200 ? 13.222 -14.328 18.384 1.00 27.08 236 LYS A CA 1
ATOM 902 C C . LYS A 1 200 ? 14.234 -13.860 19.413 1.00 27.09 236 LYS A C 1
ATOM 903 O O . LYS A 1 200 ? 14.463 -12.659 19.570 1.00 25.97 236 LYS A O 1
ATOM 909 N N . VAL A 1 201 ? 14.842 -14.797 20.123 1.00 26.08 237 VAL A N 1
ATOM 910 C CA . VAL A 1 201 ? 15.825 -14.395 21.129 1.00 26.74 237 VAL A CA 1
ATOM 911 C C . VAL A 1 201 ? 17.051 -13.801 20.448 1.00 29.73 237 VAL A C 1
ATOM 912 O O . VAL A 1 201 ? 17.600 -14.389 19.519 1.00 32.32 237 VAL A O 1
ATOM 916 N N . SER A 1 202 ? 17.482 -12.625 20.878 1.00 27.71 238 SER A N 1
ATOM 917 C CA . SER A 1 202 ? 18.721 -12.082 20.337 1.00 33.68 238 SER A CA 1
ATOM 918 C C . SER A 1 202 ? 19.585 -11.394 21.388 1.00 33.92 238 SER A C 1
ATOM 919 O O . SER A 1 202 ? 19.079 -10.741 22.308 1.00 31.89 238 SER A O 1
ATOM 922 N N . GLN A 1 203 ? 20.876 -11.513 21.234 1.00 34.15 239 GLN A N 1
ATOM 923 C CA . GLN A 1 203 ? 21.811 -10.993 22.182 1.00 32.48 239 GLN A CA 1
ATOM 924 C C . GLN A 1 203 ? 22.209 -9.607 21.802 1.00 36.88 239 GLN A C 1
ATOM 925 O O . GLN A 1 203 ? 22.491 -9.375 20.687 1.00 38.68 239 GLN A O 1
ATOM 931 N N . LYS A 1 204 ? 22.229 -8.680 22.739 1.00 36.10 240 LYS A N 1
ATOM 932 C CA . LYS A 1 204 ? 22.464 -7.287 22.427 1.00 36.99 240 LYS A CA 1
ATOM 933 C C . LYS A 1 204 ? 23.891 -6.883 22.676 1.00 47.92 240 LYS A C 1
ATOM 934 O O . LYS A 1 204 ? 24.378 -5.914 22.189 1.00 43.18 240 LYS A O 1
ATOM 940 N N . ASN A 1 205 ? 24.463 -7.621 23.592 1.00 46.96 241 ASN A N 1
ATOM 941 C CA . ASN A 1 205 ? 25.818 -8.060 23.712 1.00 53.02 241 ASN A CA 1
ATOM 942 C C . ASN A 1 205 ? 25.973 -8.757 25.039 1.00 46.75 241 ASN A C 1
ATOM 943 O O . ASN A 1 205 ? 25.884 -9.922 25.103 1.00 44.69 241 ASN A O 1
ATOM 948 N N . GLY A 1 206 ? 26.116 -8.034 26.108 1.00 46.87 242 GLY A N 1
ATOM 949 C CA . GLY A 1 206 ? 26.007 -8.713 27.364 1.00 43.93 242 GLY A CA 1
ATOM 950 C C . GLY A 1 206 ? 24.684 -9.451 27.579 1.00 46.19 242 GLY A C 1
ATOM 951 O O . GLY A 1 206 ? 24.697 -10.657 27.815 1.00 38.88 242 GLY A O 1
ATOM 952 N N . GLY A 1 207 ? 23.537 -8.766 27.546 1.00 36.53 243 GLY A N 1
ATOM 953 C CA . GLY A 1 207 ? 22.379 -9.606 27.786 1.00 34.41 243 GLY A CA 1
ATOM 954 C C . GLY A 1 207 ? 21.520 -9.823 26.556 1.00 36.11 243 GLY A C 1
ATOM 955 O O . GLY A 1 207 ? 21.922 -9.495 25.440 1.00 34.98 243 GLY A O 1
ATOM 956 N N . TYR A 1 208 ? 20.330 -10.379 26.762 1.00 31.72 244 TYR A N 1
ATOM 957 C CA . TYR A 1 208 ? 19.402 -10.643 25.658 1.00 32.87 244 TYR A CA 1
ATOM 958 C C . TYR A 1 208 ? 18.056 -9.919 25.632 1.00 30.45 244 TYR A C 1
ATOM 959 O O . TYR A 1 208 ? 17.670 -9.257 26.601 1.00 27.93 244 TYR A O 1
ATOM 968 N N . VAL A 1 209 ? 17.345 -10.052 24.512 1.00 30.48 245 VAL A N 1
ATOM 969 C CA . VAL A 1 209 ? 15.963 -9.602 24.416 1.00 25.06 245 VAL A CA 1
ATOM 970 C C . VAL A 1 209 ? 15.174 -10.619 23.607 1.00 28.53 245 VAL A C 1
ATOM 971 O O . VAL A 1 209 ? 15.750 -11.510 22.981 1.00 28.18 245 VAL A O 1
ATOM 975 N N . VAL A 1 210 ? 13.852 -10.509 23.640 1.00 27.30 246 VAL A N 1
ATOM 976 C CA . VAL A 1 210 ? 13.027 -11.294 22.735 1.00 24.38 246 VAL A CA 1
ATOM 977 C C . VAL A 1 210 ? 12.557 -10.321 21.669 1.00 27.59 246 VAL A C 1
ATOM 978 O O . VAL A 1 210 ? 11.641 -9.527 21.908 1.00 23.49 246 VAL A O 1
ATOM 982 N N . SER A 1 211 ? 13.198 -10.374 20.503 1.00 24.55 247 SER A N 1
ATOM 983 C CA . SER A 1 211 ? 12.907 -9.444 19.424 1.00 23.80 247 SER A CA 1
ATOM 984 C C . SER A 1 211 ? 11.630 -9.846 18.700 1.00 23.00 247 SER A C 1
ATOM 985 O O . SER A 1 211 ? 11.167 -10.979 18.809 1.00 22.60 247 SER A O 1
ATOM 988 N N . ILE A 1 212 ? 11.053 -8.910 17.957 1.00 25.24 248 ILE A N 1
ATOM 989 C CA . ILE A 1 212 ? 9.976 -9.274 17.043 1.00 25.35 248 ILE A CA 1
ATOM 990 C C . ILE A 1 212 ? 10.578 -10.110 15.923 1.00 23.34 248 ILE A C 1
ATOM 991 O O . ILE A 1 212 ? 11.541 -9.681 15.290 1.00 26.67 248 ILE A O 1
ATOM 996 N N . ASN A 1 213 ? 10.023 -11.294 15.681 1.00 23.79 249 ASN A N 1
ATOM 997 C CA . ASN A 1 213 ? 10.500 -12.156 14.599 1.00 23.13 249 ASN A CA 1
ATOM 998 C C . ASN A 1 213 ? 10.028 -11.611 13.251 1.00 27.73 249 ASN A C 1
ATOM 999 O O . ASN A 1 213 ? 8.830 -11.617 12.947 1.00 25.36 249 ASN A O 1
ATOM 1004 N N . MET A 1 214 ? 10.972 -11.119 12.455 1.00 22.63 250 MET A N 1
ATOM 1005 C CA . MET A 1 214 ? 10.627 -10.430 11.209 1.00 27.41 250 MET A CA 1
ATOM 1006 C C . MET A 1 214 ? 10.665 -11.339 9.963 1.00 26.70 250 MET A C 1
ATOM 1007 O O . MET A 1 214 ? 10.684 -10.849 8.832 1.00 23.60 250 MET A O 1
ATOM 1012 N N . THR A 1 215 ? 10.661 -12.656 10.173 1.00 25.77 251 THR A N 1
ATOM 1013 C CA . THR A 1 215 ? 10.658 -13.614 9.054 1.00 28.01 251 THR A CA 1
ATOM 1014 C C . THR A 1 215 ? 9.644 -13.296 7.927 1.00 28.41 251 THR A C 1
ATOM 1015 O O . THR A 1 215 ? 9.969 -13.431 6.736 1.00 27.58 251 THR A O 1
ATOM 1019 N N . PRO A 1 216 ? 8.420 -12.866 8.287 1.00 25.96 252 PRO A N 1
ATOM 1020 C CA . PRO A 1 216 ? 7.472 -12.473 7.229 1.00 28.90 252 PRO A CA 1
ATOM 1021 C C . PRO A 1 216 ? 8.036 -11.388 6.305 1.00 28.40 252 PRO A C 1
ATOM 1022 O O . PRO A 1 216 ? 7.904 -11.500 5.081 1.00 26.06 252 PRO A O 1
ATOM 1026 N N . ILE A 1 217 ? 8.658 -10.363 6.880 1.00 26.94 253 ILE A N 1
ATOM 1027 C CA . ILE A 1 217 ? 9.270 -9.296 6.086 1.00 28.36 253 ILE A CA 1
ATOM 1028 C C . ILE A 1 217 ? 10.497 -9.792 5.320 1.00 33.12 253 ILE A C 1
ATOM 1029 O O . ILE A 1 217 ? 10.711 -9.408 4.169 1.00 28.59 253 ILE A O 1
ATOM 1034 N N . ASP A 1 218 ? 11.313 -10.628 5.959 1.00 29.78 254 ASP A N 1
ATOM 1035 C CA . ASP A 1 218 ? 12.471 -11.196 5.274 1.00 30.64 254 ASP A CA 1
ATOM 1036 C C . ASP A 1 218 ? 12.038 -12.041 4.079 1.00 30.83 254 ASP A C 1
ATOM 1037 O O . ASP A 1 218 ? 12.695 -12.034 3.034 1.00 31.58 254 ASP A O 1
ATOM 1042 N N . ASN A 1 219 ? 10.937 -12.773 4.233 1.00 27.33 255 ASN A N 1
ATOM 1043 C CA . ASN A 1 219 ? 10.408 -13.584 3.144 1.00 27.70 255 ASN A CA 1
ATOM 1044 C C . ASN A 1 219 ? 9.960 -12.702 1.981 1.00 28.20 255 ASN A C 1
ATOM 1045 O O . ASN A 1 219 ? 10.248 -13.003 0.820 1.00 28.29 255 ASN A O 1
ATOM 1050 N N . MET A 1 220 ? 9.262 -11.613 2.300 1.00 23.78 256 MET A N 1
ATOM 1051 C CA . MET A 1 220 ? 8.836 -10.646 1.283 1.00 26.89 256 MET A CA 1
ATOM 1052 C C . MET A 1 220 ? 10.045 -10.104 0.520 1.00 31.29 256 MET A C 1
ATOM 1053 O O . MET A 1 220 ? 10.011 -9.996 -0.701 1.00 30.15 256 MET A O 1
ATOM 1058 N N . LEU A 1 221 ? 11.107 -9.756 1.248 1.00 30.68 257 LEU A N 1
ATOM 1059 C CA . LEU A 1 221 ? 12.304 -9.195 0.621 1.00 32.28 257 LEU A CA 1
ATOM 1060 C C . LEU A 1 221 ? 12.988 -10.192 -0.312 1.00 33.99 257 LEU A C 1
ATOM 1061 O O . LEU A 1 221 ? 13.438 -9.834 -1.394 1.00 31.81 257 LEU A O 1
ATOM 1066 N N . LYS A 1 222 ? 13.072 -11.445 0.114 1.00 33.73 258 LYS A N 1
ATOM 1067 C CA . LYS A 1 222 ? 13.710 -12.466 -0.708 1.00 35.57 258 LYS A CA 1
ATOM 1068 C C . LYS A 1 222 ? 12.931 -12.691 -1.985 1.00 35.81 258 LYS A C 1
ATOM 1069 O O . LYS A 1 222 ? 13.516 -12.906 -3.055 1.00 36.42 258 LYS A O 1
ATOM 1075 N N . SER A 1 223 ? 11.605 -12.657 -1.870 1.00 31.86 259 SER A N 1
ATOM 1076 C CA . SER A 1 223 ? 10.736 -12.845 -3.027 1.00 32.07 259 SER A CA 1
ATOM 1077 C C . SER A 1 223 ? 10.874 -11.692 -4.016 1.00 33.40 259 SER A C 1
ATOM 1078 O O . SER A 1 223 ? 10.891 -11.902 -5.233 1.00 33.82 259 SER A O 1
ATOM 1081 N N . LEU A 1 224 ? 10.959 -10.471 -3.497 1.00 31.77 260 LEU A N 1
ATOM 1082 C CA . LEU A 1 224 ? 11.169 -9.312 -4.359 1.00 35.78 260 LEU A CA 1
ATOM 1083 C C . LEU A 1 224 ? 12.505 -9.419 -5.085 1.00 38.88 260 LEU A C 1
ATOM 1084 O O . LEU A 1 224 ? 12.620 -9.028 -6.247 1.00 35.07 260 LEU A O 1
ATOM 1089 N N . ASP A 1 225 ? 13.510 -9.939 -4.386 1.00 38.74 261 ASP A N 1
ATOM 1090 C CA . ASP A 1 225 ? 14.837 -10.114 -4.957 1.00 41.90 261 ASP A CA 1
ATOM 1091 C C . ASP A 1 225 ? 14.758 -11.080 -6.132 1.00 44.60 261 ASP A C 1
ATOM 1092 O O . ASP A 1 225 ? 15.399 -10.879 -7.165 1.00 45.55 261 ASP A O 1
ATOM 1097 N N . ASN A 1 226 ? 13.943 -12.118 -5.975 1.00 40.45 262 ASN A N 1
ATOM 1098 C CA . ASN A 1 226 ? 13.827 -13.156 -6.989 1.00 43.02 262 ASN A CA 1
ATOM 1099 C C . ASN A 1 226 ? 13.073 -12.736 -8.250 1.00 43.95 262 ASN A C 1
ATOM 1100 O O . ASN A 1 226 ? 13.189 -13.391 -9.285 1.00 40.87 262 ASN A O 1
ATOM 1105 N N . LEU A 1 227 ? 12.303 -11.651 -8.176 1.00 41.29 263 LEU A N 1
ATOM 1106 C CA . LEU A 1 227 ? 11.602 -11.156 -9.364 1.00 42.58 263 LEU A CA 1
ATOM 1107 C C . LEU A 1 227 ? 12.600 -10.706 -10.423 1.00 46.75 263 LEU A C 1
ATOM 1108 O O . LEU A 1 227 ? 12.232 -10.439 -11.566 1.00 43.88 263 LEU A O 1
ATOM 1113 N N . GLY A 1 228 ? 13.863 -10.607 -10.029 1.00 47.73 264 GLY A N 1
ATOM 1114 C CA . GLY A 1 228 ? 14.900 -10.141 -10.924 1.00 56.96 264 GLY A CA 1
ATOM 1115 C C . GLY A 1 228 ? 14.654 -8.707 -11.348 1.00 60.55 264 GLY A C 1
ATOM 1116 O O . GLY A 1 228 ? 14.144 -7.895 -10.573 1.00 57.71 264 GLY A O 1
ATOM 1117 N N . GLY A 1 229 ? 15.019 -8.393 -12.587 1.00 63.57 265 GLY A N 1
ATOM 1118 C CA . GLY A 1 229 ? 14.840 -7.054 -13.118 1.00 63.36 265 GLY A CA 1
ATOM 1119 C C . GLY A 1 229 ? 15.680 -6.024 -12.388 1.00 63.75 265 GLY A C 1
ATOM 1120 O O . GLY A 1 229 ? 16.858 -6.251 -12.114 1.00 60.84 265 GLY A O 1
ATOM 1121 N N . ASN A 1 230 ? 15.069 -4.886 -12.074 1.00 63.87 266 ASN A N 1
ATOM 1122 C CA . ASN A 1 230 ? 15.763 -3.813 -11.371 1.00 64.25 266 ASN A CA 1
ATOM 1123 C C . ASN A 1 230 ? 14.824 -3.006 -10.482 1.00 57.82 266 ASN A C 1
ATOM 1124 O O . ASN A 1 230 ? 13.954 -3.565 -9.813 1.00 58.6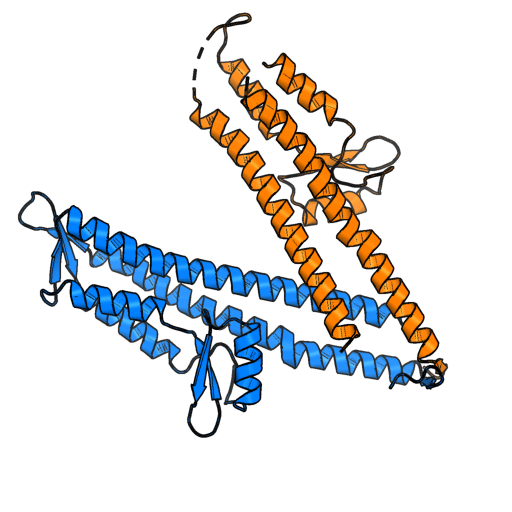1 266 ASN A O 1
ATOM 1129 N N . GLY A 1 231 ? 15.005 -1.690 -10.479 1.00 59.84 267 GLY A N 1
ATOM 1130 C CA . GLY A 1 231 ? 14.176 -0.808 -9.677 1.00 56.84 267 GLY A CA 1
ATOM 1131 C C . GLY A 1 231 ? 12.702 -0.946 -10.003 1.00 55.14 267 GLY A C 1
ATOM 1132 O O . GLY A 1 231 ? 11.843 -0.553 -9.213 1.00 47.47 267 GLY A O 1
ATOM 1133 N N . GLU A 1 232 ? 12.410 -1.507 -11.171 1.00 48.03 268 GLU A N 1
ATOM 1134 C CA . GLU A 1 232 ? 11.031 -1.700 -11.606 1.00 44.04 268 GLU A CA 1
ATOM 1135 C C . GLU A 1 232 ? 10.896 -2.951 -12.466 1.00 44.78 268 GLU A C 1
ATOM 1136 O O . GLU A 1 232 ? 11.765 -3.251 -13.284 1.00 50.25 268 GLU A O 1
ATOM 1142 N N . VAL A 1 233 ? 9.800 -3.679 -12.275 1.00 39.34 269 VAL A N 1
ATOM 1143 C CA . VAL A 1 233 ? 9.551 -4.900 -13.031 1.00 40.90 269 VAL A CA 1
ATOM 1144 C C . VAL A 1 233 ? 8.139 -4.916 -13.616 1.00 43.21 269 VAL A C 1
ATOM 1145 O O . VAL A 1 233 ? 7.190 -4.466 -12.981 1.00 37.13 269 VAL A O 1
ATOM 1149 N N . VAL A 1 234 ? 8.009 -5.415 -14.841 1.00 40.17 270 VAL A N 1
ATOM 1150 C CA . VAL A 1 234 ? 6.697 -5.582 -15.454 1.00 38.65 270 VAL A CA 1
ATOM 1151 C C . VAL A 1 234 ? 6.299 -7.046 -15.360 1.00 44.57 270 VAL A C 1
ATOM 1152 O O . VAL A 1 234 ? 6.999 -7.924 -15.866 1.00 46.21 270 VAL A O 1
ATOM 1156 N N . LEU A 1 235 ? 5.173 -7.301 -14.707 1.00 36.76 271 LEU A N 1
ATOM 1157 C CA . LEU A 1 235 ? 4.732 -8.655 -14.432 1.00 40.48 271 LEU A CA 1
ATOM 1158 C C . LEU A 1 235 ? 3.448 -8.929 -15.186 1.00 35.96 271 LEU A C 1
ATOM 1159 O O . LEU A 1 235 ? 2.467 -8.211 -15.015 1.00 37.24 271 LEU A O 1
ATOM 1164 N N . ASP A 1 236 ? 3.446 -9.971 -16.010 1.00 40.51 272 ASP A N 1
ATOM 1165 C CA . ASP A 1 236 ? 2.220 -10.400 -16.677 1.00 39.81 272 ASP A CA 1
ATOM 1166 C C . ASP A 1 236 ? 1.237 -10.958 -15.648 1.00 41.07 272 ASP A C 1
ATOM 1167 O O . ASP A 1 236 ? 1.574 -11.063 -14.469 1.00 34.88 272 ASP A O 1
ATOM 1172 N N . ASN A 1 237 ? 0.023 -11.303 -16.076 1.00 41.75 273 ASN A N 1
ATOM 1173 C CA . ASN A 1 237 ? -0.977 -11.802 -15.129 1.00 42.40 273 ASN A CA 1
ATOM 1174 C C . ASN A 1 237 ? -0.461 -12.965 -14.278 1.00 43.74 273 ASN A C 1
ATOM 1175 O O . ASN A 1 237 ? -0.573 -12.932 -13.054 1.00 34.81 273 ASN A O 1
ATOM 1180 N N . ALA A 1 238 ? 0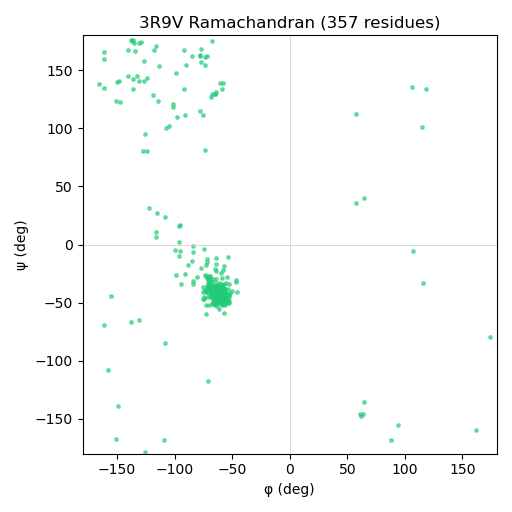.119 -13.977 -14.922 1.00 38.37 274 ALA A N 1
ATOM 1181 C CA . ALA A 1 238 ? 0.614 -15.149 -14.197 1.00 39.63 274 ALA A CA 1
ATOM 1182 C C . ALA A 1 238 ? 1.668 -14.824 -13.126 1.00 37.22 274 ALA A C 1
ATOM 1183 O O . ALA A 1 238 ? 1.570 -15.292 -11.987 1.00 34.16 274 ALA A O 1
ATOM 1185 N N . LYS A 1 239 ? 2.679 -14.038 -13.486 1.00 33.44 275 LYS A N 1
ATOM 1186 C CA . LYS A 1 239 ? 3.753 -13.725 -12.546 1.00 35.06 275 LYS A CA 1
ATOM 1187 C C . LYS A 1 239 ? 3.266 -12.789 -11.447 1.00 33.60 275 LYS A C 1
ATOM 1188 O O . LYS A 1 239 ? 3.787 -12.815 -10.330 1.00 32.43 275 LYS A O 1
ATOM 1194 N N . TYR A 1 240 ? 2.272 -11.959 -11.748 1.00 31.01 276 TYR A N 1
ATOM 1195 C CA . TYR A 1 240 ? 1.752 -11.071 -10.708 1.00 36.86 276 TYR A CA 1
ATOM 1196 C C . TYR A 1 240 ? 0.897 -11.848 -9.714 1.00 32.03 276 TYR A C 1
ATOM 1197 O O . TYR A 1 240 ? 1.026 -11.679 -8.506 1.00 31.01 276 TYR A O 1
ATOM 1206 N N . GLN A 1 241 ? 0.024 -12.706 -10.227 1.00 31.76 277 GLN A N 1
ATOM 1207 C CA . GLN A 1 241 ? -0.802 -13.534 -9.351 1.00 35.51 277 GLN A CA 1
ATOM 1208 C C . GLN A 1 241 ? 0.066 -14.335 -8.384 1.00 29.18 277 GLN A C 1
ATOM 1209 O O . GLN A 1 241 ? -0.236 -14.425 -7.182 1.00 28.11 277 GLN A O 1
ATOM 1215 N N . ALA A 1 242 ? 1.155 -14.899 -8.901 1.00 28.41 278 ALA A N 1
ATOM 1216 C CA . ALA A 1 242 ? 2.057 -15.711 -8.089 1.00 30.58 278 ALA A CA 1
ATOM 1217 C C . ALA A 1 242 ? 2.766 -14.883 -7.014 1.00 30.89 278 ALA A C 1
ATOM 1218 O O . ALA A 1 242 ? 2.831 -15.285 -5.852 1.00 27.54 278 ALA A O 1
ATOM 1220 N N . TRP A 1 243 ? 3.302 -13.731 -7.398 1.00 29.14 279 TRP A N 1
ATOM 1221 C CA . TRP A 1 243 ? 3.983 -12.879 -6.427 1.00 27.87 279 TRP A CA 1
ATOM 1222 C C . TRP A 1 243 ? 3.027 -12.378 -5.348 1.00 24.30 279 TRP A C 1
ATOM 1223 O O . TRP A 1 243 ? 3.345 -12.418 -4.148 1.00 26.07 279 TRP A O 1
ATOM 1234 N N . ASN A 1 244 ? 1.866 -11.890 -5.775 1.00 25.48 280 ASN A N 1
ATOM 1235 C CA . ASN A 1 244 ? 0.888 -11.332 -4.855 1.00 27.73 280 ASN A CA 1
ATOM 1236 C C . ASN A 1 244 ? 0.363 -12.369 -3.864 1.00 28.29 280 ASN A C 1
ATOM 1237 O O . ASN A 1 244 ? 0.124 -12.052 -2.701 1.00 24.03 280 ASN A O 1
ATOM 1242 N N . ALA A 1 245 ? 0.183 -13.606 -4.324 1.00 22.55 281 ALA A N 1
ATOM 1243 C CA . ALA A 1 245 ? -0.239 -14.692 -3.428 1.00 27.50 281 ALA A CA 1
ATOM 1244 C C . ALA A 1 245 ? 0.736 -14.942 -2.267 1.00 25.05 281 ALA A C 1
ATOM 1245 O O . ALA A 1 245 ? 0.317 -15.135 -1.114 1.00 24.46 281 ALA A O 1
ATOM 1247 N N . GLY A 1 246 ? 2.032 -14.927 -2.560 1.00 23.04 282 GLY A N 1
ATOM 1248 C CA . GLY A 1 246 ? 3.046 -15.059 -1.526 1.00 25.72 282 GLY A CA 1
ATOM 1249 C C . GLY A 1 246 ? 3.087 -13.841 -0.614 1.00 26.44 282 GLY A C 1
ATOM 1250 O O . GLY A 1 246 ? 3.162 -13.975 0.620 1.00 22.04 282 GLY A O 1
ATOM 1251 N N . PHE A 1 247 ? 3.019 -12.648 -1.205 1.00 21.17 283 PHE A N 1
ATOM 1252 C CA . PHE A 1 247 ? 3.090 -11.413 -0.409 1.00 26.46 283 PHE A CA 1
ATOM 1253 C C . PHE A 1 247 ? 1.924 -11.313 0.579 1.00 24.14 283 PHE A C 1
ATOM 1254 O O . PHE A 1 247 ? 2.119 -10.996 1.754 1.00 23.68 283 PHE A O 1
ATOM 1262 N N . SER A 1 248 ? 0.720 -11.578 0.080 1.00 22.58 284 SER A N 1
ATOM 1263 C CA . SER A 1 248 ? -0.501 -11.558 0.875 1.00 25.35 284 SER A CA 1
ATOM 1264 C C . SER A 1 248 ? -0.481 -12.595 1.996 1.00 24.69 284 SER A C 1
ATOM 1265 O O . SER A 1 248 ? -0.960 -12.334 3.098 1.00 24.30 284 SER A O 1
ATOM 1268 N N . ALA A 1 249 ? 0.095 -13.760 1.727 1.00 22.29 285 ALA A N 1
ATOM 1269 C CA . ALA A 1 249 ? 0.191 -14.804 2.751 1.00 23.34 285 ALA A CA 1
ATOM 1270 C C . ALA A 1 249 ? 1.058 -14.367 3.924 1.00 22.53 285 ALA A C 1
ATOM 1271 O O . ALA A 1 249 ? 0.743 -14.675 5.086 1.00 21.06 285 ALA A O 1
ATOM 1273 N N . GLU A 1 250 ? 2.159 -13.672 3.634 1.00 20.93 286 GLU A N 1
ATOM 1274 C CA . GLU A 1 250 ? 3.025 -13.151 4.702 1.00 21.92 286 GLU A CA 1
ATOM 1275 C C . GLU A 1 250 ? 2.346 -12.040 5.510 1.00 21.28 286 GLU A C 1
ATOM 1276 O O . GLU A 1 250 ? 2.544 -11.929 6.741 1.00 20.54 286 GLU A O 1
ATOM 1282 N N . ASP A 1 251 ? 1.565 -11.207 4.828 1.00 21.12 287 ASP A N 1
ATOM 1283 C CA . ASP A 1 251 ? 0.720 -10.228 5.506 1.00 21.46 287 ASP A CA 1
ATOM 1284 C C . ASP A 1 251 ? -0.272 -10.939 6.440 1.00 24.58 287 ASP A C 1
ATOM 1285 O O . ASP A 1 251 ? -0.419 -10.573 7.600 1.00 20.67 287 ASP A O 1
ATOM 1290 N N . GLU A 1 252 ? -0.937 -11.971 5.937 1.00 21.84 288 GLU A N 1
ATOM 1291 C CA . GLU A 1 252 ? -1.886 -12.735 6.759 1.00 25.08 288 GLU A CA 1
ATOM 1292 C C . GLU A 1 252 ? -1.227 -13.429 7.942 1.00 24.14 288 GLU A C 1
ATOM 1293 O O . GLU A 1 252 ? -1.821 -13.539 9.016 1.00 21.55 288 GLU A O 1
ATOM 1299 N N . THR A 1 253 ? -0.003 -13.901 7.746 1.00 20.75 289 THR A N 1
ATOM 1300 C CA . THR A 1 253 ? 0.749 -14.499 8.845 1.00 21.92 289 THR A CA 1
ATOM 1301 C C . THR A 1 253 ? 0.943 -13.505 10.005 1.00 23.40 289 THR A C 1
ATOM 1302 O O . THR A 1 253 ? 0.789 -13.862 11.183 1.00 18.95 289 THR A O 1
ATOM 1306 N N . MET A 1 254 ? 1.302 -12.269 9.6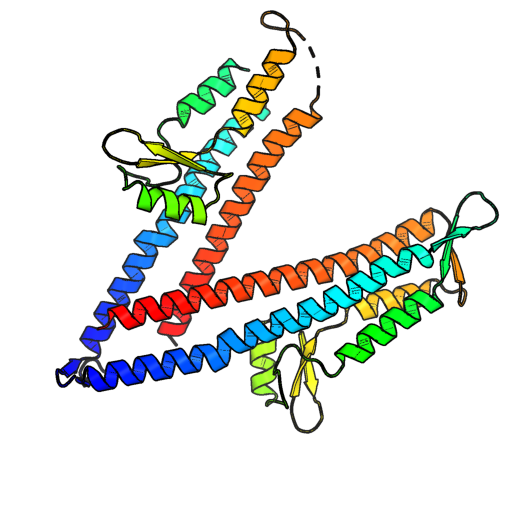79 1.00 19.46 290 MET A N 1
ATOM 1307 C CA . MET A 1 254 ? 1.477 -11.221 10.693 1.00 20.93 290 MET A CA 1
ATOM 1308 C C . MET A 1 254 ? 0.151 -10.893 11.401 1.00 21.95 290 MET A C 1
ATOM 1309 O O . MET A 1 254 ? 0.109 -10.695 12.622 1.00 17.59 290 MET A O 1
ATOM 1314 N N . LYS A 1 255 ? -0.926 -10.829 10.626 1.00 21.82 291 LYS A N 1
ATOM 1315 C CA . LYS A 1 255 ? -2.255 -10.630 11.186 1.00 21.83 291 LYS A CA 1
ATOM 1316 C C . LYS A 1 255 ? -2.651 -11.769 12.114 1.00 20.38 291 LYS A C 1
ATOM 1317 O O . LYS A 1 255 ? -3.217 -11.530 13.181 1.00 21.48 291 LYS A O 1
ATOM 1323 N N . ASN A 1 256 ? -2.370 -13.002 11.704 1.00 20.25 292 ASN A N 1
ATOM 1324 C CA . ASN A 1 256 ? -2.614 -14.174 12.556 1.00 21.86 292 ASN A CA 1
ATOM 1325 C C . ASN A 1 256 ? -1.785 -14.098 13.839 1.00 22.60 292 ASN A C 1
ATOM 1326 O O . ASN A 1 256 ? -2.280 -14.410 14.938 1.00 21.83 292 ASN A O 1
ATOM 1331 N N . ASN A 1 257 ? -0.515 -13.720 13.708 1.00 20.25 293 ASN A N 1
ATOM 1332 C CA . ASN A 1 257 ? 0.360 -13.580 14.877 1.00 21.67 293 ASN A CA 1
ATOM 1333 C C . ASN A 1 257 ? -0.162 -12.547 15.877 1.00 24.34 293 ASN A C 1
ATOM 1334 O O . ASN A 1 257 ? -0.157 -12.766 17.100 1.00 19.81 293 ASN A O 1
ATOM 1339 N N . LEU A 1 258 ? -0.570 -11.400 15.353 1.00 20.30 294 LEU A N 1
ATOM 1340 C CA . LEU A 1 258 ? -1.098 -10.335 16.196 1.00 22.89 294 LEU A CA 1
ATOM 1341 C C . LEU A 1 258 ? -2.383 -10.771 16.910 1.00 22.7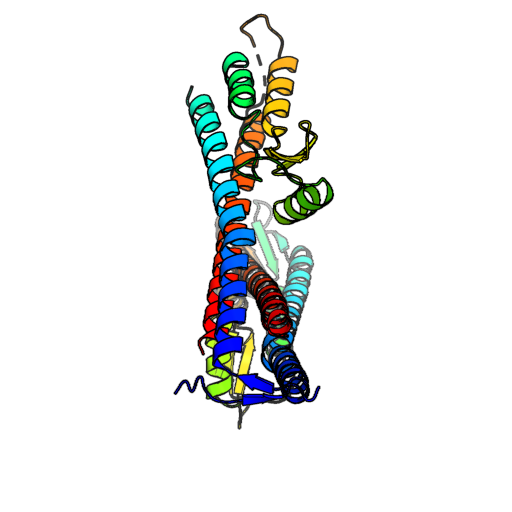1 294 LEU A C 1
ATOM 1342 O O . LEU A 1 258 ? -2.546 -10.522 18.094 1.00 20.47 294 LEU A O 1
ATOM 1347 N N . GLN A 1 259 ? -3.284 -11.438 16.197 1.00 22.35 295 GLN A N 1
ATOM 1348 C CA . GLN A 1 259 ? -4.530 -11.919 16.803 1.00 23.97 295 GLN A CA 1
ATOM 1349 C C . GLN A 1 259 ? -4.257 -12.921 17.924 1.00 24.98 295 GLN A C 1
ATOM 1350 O O . GLN A 1 259 ? -4.935 -12.920 18.963 1.00 21.84 295 GLN A O 1
ATOM 1356 N N . THR A 1 260 ? -3.268 -13.781 17.711 1.00 23.28 296 THR A N 1
ATOM 1357 C CA . THR A 1 260 ? -2.871 -14.744 18.742 1.00 23.05 296 THR A CA 1
ATOM 1358 C C . THR A 1 260 ? -2.286 -14.076 19.998 1.00 23.65 296 THR A C 1
ATOM 1359 O O . THR A 1 260 ? -2.609 -14.452 21.141 1.00 21.40 296 THR A O 1
ATOM 1363 N N . LEU A 1 261 ? -1.426 -13.087 19.798 1.00 20.89 297 LEU A N 1
ATOM 1364 C CA . LEU A 1 261 ? -0.861 -12.330 20.914 1.00 21.61 297 LEU A CA 1
ATOM 1365 C C . LEU A 1 261 ? -1.941 -11.583 21.718 1.00 20.22 297 LEU A C 1
ATOM 1366 O O . LEU A 1 261 ? -1.910 -11.559 22.960 1.00 20.87 297 LEU A O 1
ATOM 1371 N N . VAL A 1 262 ? -2.867 -10.944 21.009 1.00 19.76 298 VAL A N 1
ATOM 1372 C CA . VAL A 1 262 ? -3.982 -10.238 21.635 1.00 15.17 298 VAL A CA 1
ATOM 1373 C C . VAL A 1 262 ? -4.857 -11.188 22.456 1.00 21.81 298 VAL A C 1
ATOM 1374 O O . VAL A 1 262 ? -5.256 -10.862 23.583 1.00 15.40 298 VAL A O 1
ATOM 1378 N N . GLN A 1 263 ? -5.140 -12.369 21.914 1.00 19.40 299 GLN A N 1
ATOM 1379 C CA . GLN A 1 263 ? -5.887 -13.377 22.673 1.00 19.93 299 GLN A CA 1
ATOM 1380 C C . GLN A 1 263 ? -5.131 -13.867 23.912 1.00 21.12 299 GLN A C 1
ATOM 1381 O O . GLN A 1 263 ? -5.730 -14.091 24.977 1.00 20.35 299 GLN A O 1
ATOM 1387 N N . LYS A 1 264 ? -3.820 -14.032 23.797 1.00 19.60 300 LYS A N 1
ATOM 1388 C CA . LYS A 1 264 ? -3.036 -14.493 24.941 1.00 19.66 300 LYS A CA 1
ATOM 1389 C C . LYS A 1 264 ? -3.062 -13.443 26.046 1.00 21.99 300 LYS A C 1
ATOM 1390 O O . LYS A 1 264 ? -3.085 -13.779 27.234 1.00 18.41 300 LYS A O 1
ATOM 1396 N N . TYR A 1 265 ? -3.047 -12.172 25.650 1.00 18.45 301 TYR A N 1
ATOM 1397 C CA . TYR A 1 265 ? -3.083 -11.068 26.623 1.00 21.96 301 TYR A CA 1
ATOM 1398 C C . TYR A 1 265 ? -4.445 -10.990 27.322 1.00 20.60 301 TYR A C 1
ATOM 1399 O O . TYR A 1 265 ? -4.516 -10.797 28.539 1.00 19.06 301 TYR A O 1
ATOM 1408 N N . SER A 1 266 ? -5.520 -11.116 26.548 1.00 19.63 302 SER A N 1
ATOM 1409 C CA . SER A 1 266 ? -6.866 -11.211 27.125 1.00 21.55 302 SER A CA 1
ATOM 1410 C C . SER A 1 266 ? -6.952 -12.368 28.126 1.00 22.88 302 SER A C 1
ATOM 1411 O O . SER A 1 266 ? -7.479 -12.218 29.237 1.00 18.80 302 SER A O 1
ATOM 1414 N N . ASN A 1 267 ? -6.422 -13.523 27.743 1.00 20.89 303 ASN A N 1
ATOM 1415 C CA . ASN A 1 267 ? -6.365 -14.663 28.665 1.00 21.97 303 ASN A CA 1
ATOM 1416 C C . ASN A 1 267 ? -5.565 -14.332 29.929 1.00 20.07 303 ASN A C 1
ATOM 1417 O O . ASN A 1 267 ? -6.018 -14.604 31.053 1.00 18.46 303 ASN A O 1
ATOM 1422 N N . ALA A 1 268 ? -4.397 -13.714 29.766 1.00 18.92 304 ALA A N 1
ATOM 1423 C CA . ALA A 1 268 ? -3.591 -13.315 30.929 1.00 19.30 304 ALA A CA 1
ATOM 1424 C C . ALA A 1 268 ? -4.363 -12.421 31.899 1.00 21.01 304 ALA A C 1
ATOM 1425 O O . ALA A 1 268 ? -4.301 -12.617 33.128 1.00 19.09 304 ALA A O 1
ATOM 1427 N N . ASN A 1 269 ? -5.065 -11.439 31.355 1.00 20.49 305 ASN A N 1
ATOM 1428 C CA . ASN A 1 269 ? -5.900 -10.560 32.169 1.00 24.00 305 ASN A CA 1
ATOM 1429 C C . ASN A 1 269 ? -6.949 -11.314 32.995 1.00 22.22 305 ASN A C 1
ATOM 1430 O O . ASN A 1 269 ? -7.188 -10.981 34.164 1.00 19.34 305 ASN A O 1
ATOM 1435 N N . SER A 1 270 ? -7.579 -12.317 32.384 1.00 18.37 306 SER A N 1
ATOM 1436 C CA . SER A 1 270 ? -8.594 -13.133 33.069 1.00 16.84 306 SER A CA 1
ATOM 1437 C C . SER A 1 270 ? -8.006 -14.080 34.107 1.00 19.19 306 SER A C 1
ATOM 1438 O O . SER A 1 270 ? -8.636 -14.351 35.135 1.00 19.36 306 SER A O 1
ATOM 1441 N N . ILE A 1 271 ? -6.824 -14.620 33.822 1.00 18.43 307 ILE A N 1
ATOM 1442 C CA . ILE A 1 271 ? -6.090 -15.414 34.823 1.00 16.84 307 ILE A CA 1
ATOM 1443 C C . ILE A 1 271 ? -5.752 -14.567 36.056 1.00 20.47 307 ILE A C 1
ATOM 1444 O O . ILE A 1 271 ? -5.881 -15.021 37.208 1.00 17.69 307 ILE A O 1
ATOM 1449 N N . PHE A 1 272 ? -5.329 -13.333 35.814 1.00 18.15 308 PHE A N 1
ATOM 1450 C CA . PHE A 1 272 ? -5.099 -12.372 36.912 1.00 16.66 308 PHE A CA 1
ATOM 1451 C C . PHE A 1 272 ? -6.381 -12.066 37.692 1.00 17.12 308 PHE A C 1
ATOM 1452 O O . PHE A 1 272 ? -6.395 -12.116 38.923 1.00 19.03 308 PHE A O 1
ATOM 1460 N N . ASP A 1 273 ? -7.469 -11.765 36.993 1.00 18.40 309 ASP A N 1
ATOM 1461 C CA . ASP A 1 273 ? -8.725 -11.487 37.689 1.00 21.86 309 ASP A CA 1
ATOM 1462 C C . ASP A 1 273 ? -9.125 -12.684 38.556 1.00 19.15 309 ASP A C 1
ATOM 1463 O O . ASP A 1 273 ? -9.611 -12.527 39.679 1.00 19.26 309 ASP A O 1
ATOM 1468 N N . ASN A 1 274 ? -8.966 -13.886 38.010 1.00 18.86 310 ASN A N 1
ATOM 1469 C CA . ASN A 1 274 ? -9.361 -15.077 38.753 1.00 20.81 310 ASN A CA 1
ATOM 1470 C C . ASN A 1 274 ? -8.475 -15.323 39.961 1.00 20.08 310 ASN A C 1
ATOM 1471 O O . ASN A 1 274 ? -8.950 -15.685 41.033 1.00 21.60 310 ASN A O 1
ATOM 1476 N N . LEU A 1 275 ? -7.186 -15.118 39.788 1.00 19.36 311 LEU A N 1
ATOM 1477 C CA . LEU A 1 275 ? -6.273 -15.221 40.916 1.00 17.25 311 LEU A CA 1
ATOM 1478 C C . LEU A 1 275 ? -6.646 -14.225 42.012 1.00 22.17 311 LEU A C 1
ATOM 1479 O O . LEU A 1 275 ? -6.666 -14.582 43.199 1.00 21.07 311 LEU A O 1
ATOM 1484 N N . VAL A 1 276 ? -6.950 -12.982 41.637 1.00 19.70 312 VAL A N 1
ATOM 1485 C CA . VAL A 1 276 ? -7.326 -11.974 42.640 1.00 20.79 312 VAL A CA 1
ATOM 1486 C C . VAL A 1 276 ? -8.578 -12.413 43.405 1.00 23.17 312 VAL A C 1
ATOM 1487 O O . VAL A 1 276 ? -8.682 -12.236 44.618 1.00 22.57 312 VAL A O 1
ATOM 1491 N N . LYS A 1 277 ? -9.534 -12.961 42.667 1.00 22.92 313 LYS A N 1
ATOM 1492 C CA . LYS A 1 277 ? -10.774 -13.487 43.222 1.00 23.15 313 LYS A CA 1
ATOM 1493 C C . LYS A 1 277 ? -10.547 -14.682 44.171 1.00 24.81 313 LYS A C 1
ATOM 1494 O O . LYS A 1 277 ? -11.077 -14.708 45.286 1.00 24.16 313 LYS A O 1
ATOM 1500 N N . VAL A 1 278 ? -9.731 -15.642 43.754 1.00 21.05 314 VAL A N 1
ATOM 1501 C CA . VAL A 1 278 ? -9.405 -16.777 44.620 1.00 21.81 314 VAL A CA 1
ATOM 1502 C C . VAL A 1 278 ? -8.688 -16.309 45.885 1.00 26.71 314 VAL A C 1
ATOM 1503 O O . VAL A 1 278 ? -8.994 -16.748 47.006 1.00 25.08 314 VAL A O 1
ATOM 1507 N N . LEU A 1 279 ? -7.729 -15.410 45.722 1.00 20.19 315 LEU A N 1
ATOM 1508 C CA . LEU A 1 279 ? -6.948 -14.991 46.892 1.00 21.72 315 LEU A CA 1
ATOM 1509 C C . LEU A 1 279 ? -7.774 -14.182 47.880 1.00 28.22 315 LEU A C 1
ATOM 1510 O O . LEU A 1 279 ? -7.604 -14.307 49.104 1.00 28.33 315 LEU A O 1
ATOM 1515 N N . SER A 1 280 ? -8.674 -13.354 47.362 1.00 24.79 316 SER A N 1
ATOM 1516 C CA . SER A 1 280 ? -9.515 -12.541 48.236 1.00 27.96 316 SER A CA 1
ATOM 1517 C C . SER A 1 280 ? -10.514 -13.409 49.002 1.00 32.96 316 SER A C 1
ATOM 1518 O O . SER A 1 280 ? -10.920 -13.073 50.120 1.00 30.08 316 SER A O 1
ATOM 1521 N N . SER A 1 281 ? -10.879 -14.548 48.425 1.00 30.45 317 SER A N 1
ATOM 1522 C CA . SER A 1 281 ? -11.802 -15.460 49.096 1.00 32.55 317 SER A CA 1
ATOM 1523 C C . SER A 1 281 ? -11.173 -16.187 50.285 1.00 30.68 317 SER A C 1
ATOM 1524 O O . SER A 1 281 ? -11.900 -16.758 51.094 1.00 33.94 317 SER A O 1
ATOM 1527 N N . THR A 1 282 ? -9.842 -16.175 50.401 1.00 26.05 318 THR A N 1
ATOM 1528 C CA . THR A 1 282 ? -9.174 -16.813 51.547 1.00 32.77 318 THR A CA 1
ATOM 1529 C C . THR A 1 282 ? -9.372 -16.038 52.847 1.00 34.94 318 THR A C 1
ATOM 1530 O O . THR A 1 282 ? -9.070 -16.549 53.925 1.00 37.00 318 THR A O 1
ATOM 1534 N N . ILE A 1 283 ? -9.866 -14.810 52.740 1.00 31.80 319 ILE A N 1
ATOM 1535 C CA . ILE A 1 283 ? -10.056 -13.954 53.909 1.00 41.08 319 ILE A CA 1
ATOM 1536 C C . ILE A 1 283 ? -11.525 -13.579 54.075 1.00 47.21 319 ILE A C 1
ATOM 1537 O O . ILE A 1 283 ? -12.244 -13.396 53.084 1.00 46.15 319 ILE A O 1
ATOM 1542 N N . GLY B 1 89 ? -6.948 -7.950 62.247 1.00 33.10 125 GLY B N 1
ATOM 1543 C CA . GLY B 1 89 ? -5.627 -8.280 61.737 1.00 28.59 125 GLY B CA 1
ATOM 1544 C C . GLY B 1 89 ? -4.874 -9.324 62.537 1.00 28.71 125 GLY B C 1
ATOM 1545 O O . GLY B 1 89 ? -4.048 -10.056 61.990 1.00 24.09 125 GLY B O 1
ATOM 1546 N N . ASP B 1 90 ? -5.146 -9.401 63.836 1.00 27.69 126 ASP B N 1
ATOM 1547 C CA . ASP B 1 90 ? -4.355 -10.273 64.695 1.00 26.96 126 ASP B CA 1
ATOM 1548 C C . ASP B 1 90 ? -4.803 -11.732 64.751 1.00 28.47 126 ASP B C 1
ATOM 1549 O O . ASP B 1 90 ? -4.067 -12.592 65.240 1.00 27.94 126 ASP B O 1
ATOM 1554 N N . GLN B 1 91 ? -6.003 -11.994 64.257 1.00 30.14 127 GLN B N 1
ATOM 1555 C CA . GLN B 1 91 ? -6.543 -13.346 64.207 1.00 33.07 127 GLN B CA 1
ATOM 1556 C C . GLN B 1 91 ? -5.612 -14.256 63.405 1.00 33.62 127 GLN B C 1
ATOM 1557 O O . GLN B 1 91 ? -5.060 -13.839 62.373 1.00 28.97 127 GLN B O 1
ATOM 1563 N N . MET B 1 92 ? -5.415 -15.486 63.877 1.00 25.22 128 MET B N 1
ATOM 1564 C CA . MET B 1 92 ? -4.528 -16.422 63.190 1.00 24.55 128 MET B CA 1
ATOM 1565 C C . MET B 1 92 ? -5.319 -17.383 62.313 1.00 29.42 128 MET B C 1
ATOM 1566 O O . MET B 1 92 ? -6.454 -17.743 62.637 1.00 28.97 128 MET B O 1
ATOM 1571 N N . ILE B 1 93 ? -4.716 -17.787 61.198 1.00 25.24 129 ILE B N 1
ATOM 1572 C CA . ILE B 1 93 ? -5.320 -18.790 60.319 1.00 23.45 129 ILE B CA 1
ATOM 1573 C C . ILE B 1 93 ? -4.244 -19.789 59.891 1.00 25.78 129 ILE B C 1
ATOM 1574 O O . ILE B 1 93 ? -3.083 -19.409 59.678 1.00 22.65 129 ILE B O 1
ATOM 1579 N N . SER B 1 94 ? -4.618 -21.068 59.787 1.00 22.86 130 SER B N 1
ATOM 1580 C CA . SER B 1 94 ? -3.668 -22.100 59.376 1.00 23.48 130 SER B CA 1
ATOM 1581 C C . SER B 1 94 ? -3.655 -22.279 57.860 1.00 21.02 130 SER B C 1
ATOM 1582 O O . SER B 1 94 ? -4.654 -22.024 57.190 1.00 23.46 130 SER B O 1
ATOM 1585 N N . HIS B 1 95 ? -2.539 -22.766 57.328 1.00 20.14 131 HIS B N 1
ATOM 1586 C CA . HIS B 1 95 ? -2.429 -23.039 55.893 1.00 23.38 131 HIS B CA 1
ATOM 1587 C C . HIS B 1 95 ? -3.479 -24.048 55.432 1.00 22.05 131 HIS B C 1
ATOM 1588 O O . HIS B 1 95 ? -3.979 -23.959 54.338 1.00 21.57 131 HIS B O 1
ATOM 1595 N N . ARG B 1 96 ? -3.791 -25.009 56.300 1.00 22.22 132 ARG B N 1
ATOM 1596 C CA . ARG B 1 96 ? -4.803 -26.034 56.049 1.00 24.07 132 ARG B CA 1
ATOM 1597 C C . ARG B 1 96 ? -6.131 -25.367 55.694 1.00 20.49 132 ARG B C 1
ATOM 1598 O O . ARG B 1 96 ? -6.813 -25.738 54.730 1.00 17.49 132 ARG B O 1
ATOM 1606 N N . GLU B 1 97 ? -6.503 -24.383 56.502 1.00 20.45 133 GLU B N 1
ATOM 1607 C CA . GLU B 1 97 ? -7.723 -23.620 56.272 1.00 21.54 133 GLU B CA 1
ATOM 1608 C C . GLU B 1 97 ? -7.678 -22.844 54.951 1.00 18.90 133 GLU B C 1
ATOM 1609 O O . GLU B 1 97 ? -8.685 -22.748 54.233 1.00 18.78 133 GLU B O 1
ATOM 1615 N N . LEU B 1 98 ? -6.513 -22.292 54.635 1.00 19.40 134 LEU B N 1
ATOM 1616 C CA . LEU B 1 98 ? -6.324 -21.586 53.361 1.00 20.45 134 LEU B CA 1
ATOM 1617 C C . LEU B 1 98 ? -6.502 -22.539 52.175 1.00 19.59 134 LEU B C 1
ATOM 1618 O O . LEU B 1 98 ? -7.103 -22.178 51.154 1.00 18.21 134 LEU B O 1
ATOM 1623 N N . TRP B 1 99 ? -5.970 -23.755 52.295 1.00 19.96 135 TRP B N 1
ATOM 1624 C CA . TRP B 1 99 ? -6.096 -24.723 51.195 1.00 18.68 135 TRP B CA 1
ATOM 1625 C C . TRP B 1 99 ? -7.563 -24.991 50.911 1.00 19.96 135 TRP B C 1
ATOM 1626 O O . TRP B 1 99 ? -7.967 -25.104 49.752 1.00 17.87 135 TRP B O 1
ATOM 1637 N N . ALA B 1 100 ? -8.355 -25.125 51.974 1.00 17.81 136 ALA B N 1
ATOM 1638 C CA . ALA B 1 100 ? -9.781 -25.429 51.832 1.00 19.75 136 ALA B CA 1
ATOM 1639 C C . ALA B 1 100 ? -10.544 -24.304 51.153 1.00 20.77 136 ALA B C 1
ATOM 1640 O O . ALA B 1 100 ? -11.411 -24.554 50.318 1.00 19.27 136 ALA B O 1
ATOM 1642 N N . LYS B 1 101 ? -10.220 -23.060 51.494 1.00 18.49 137 LYS B N 1
ATOM 1643 C CA . LYS B 1 101 ? -10.850 -21.930 50.806 1.00 20.21 137 LYS B CA 1
ATOM 1644 C C . LYS B 1 101 ? -10.481 -21.870 49.323 1.00 17.60 137 LYS B C 1
ATOM 1645 O O . LYS B 1 101 ? -11.317 -21.562 48.487 1.00 18.70 137 LYS B O 1
ATOM 1651 N N . ILE B 1 102 ? -9.223 -22.143 49.003 1.00 15.23 138 ILE B N 1
ATOM 1652 C CA . ILE B 1 102 ? -8.795 -22.118 47.607 1.00 17.11 138 ILE B CA 1
ATOM 1653 C C . ILE B 1 102 ? -9.504 -23.230 46.827 1.00 16.82 138 ILE B C 1
ATOM 1654 O O . ILE B 1 102 ? -9.938 -23.033 45.680 1.00 17.90 138 ILE B O 1
ATOM 1659 N N . ALA B 1 103 ? -9.662 -24.388 47.456 1.00 17.87 139 ALA B N 1
ATOM 1660 C CA . ALA B 1 103 ? -10.342 -25.510 46.793 1.00 18.63 139 ALA B CA 1
ATOM 1661 C C . ALA B 1 103 ? -11.796 -25.143 46.514 1.00 17.72 139 ALA B C 1
ATOM 1662 O O . ALA B 1 103 ? -12.308 -25.392 45.436 1.00 18.55 139 ALA B O 1
ATOM 1664 N N . ASN B 1 104 ? -12.446 -24.519 47.485 1.00 16.38 140 ASN B N 1
ATOM 1665 C CA . ASN B 1 104 ? -13.820 -24.069 47.317 1.00 20.23 140 ASN B CA 1
ATOM 1666 C C . ASN B 1 104 ? -13.940 -23.149 46.115 1.00 19.96 140 ASN B C 1
ATOM 1667 O O . ASN B 1 104 ? -14.860 -23.255 45.315 1.00 19.34 140 ASN B O 1
ATOM 1672 N N . SER B 1 105 ? -12.995 -22.230 46.011 1.00 18.73 141 SER B N 1
ATOM 1673 C CA . SER B 1 105 ? -13.025 -21.233 44.958 1.00 19.96 141 SER B CA 1
ATOM 1674 C C . SER B 1 105 ? -12.824 -21.879 43.578 1.00 18.91 141 SER B C 1
ATOM 1675 O O . SER B 1 105 ? -13.548 -21.572 42.616 1.00 21.12 141 SER B O 1
ATOM 1678 N N . ILE B 1 106 ? -11.858 -22.783 43.485 1.00 16.57 142 ILE B N 1
ATOM 1679 C CA . ILE B 1 106 ? -11.632 -23.556 42.269 1.00 20.53 142 ILE B CA 1
ATOM 1680 C C . ILE B 1 106 ? -12.883 -24.340 41.865 1.00 20.07 142 ILE B C 1
ATOM 1681 O O . ILE B 1 106 ? -13.267 -24.364 40.692 1.00 19.64 142 ILE B O 1
ATOM 1686 N N . ASN B 1 107 ? -13.515 -24.989 42.836 1.00 20.95 143 ASN B N 1
ATOM 1687 C CA . ASN B 1 107 ? -14.755 -25.708 42.553 1.00 22.65 143 ASN B CA 1
ATOM 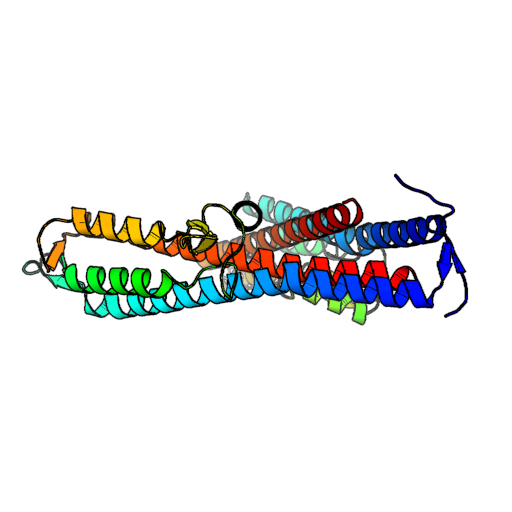1688 C C . ASN B 1 107 ? -15.859 -24.788 42.039 1.00 24.11 143 ASN B C 1
ATOM 1689 O O . ASN B 1 107 ? -16.566 -25.148 41.112 1.00 26.34 143 ASN B O 1
ATOM 1694 N N . ASP B 1 108 ? -16.010 -23.609 42.644 1.00 22.68 144 ASP B N 1
ATOM 1695 C CA . ASP B 1 108 ? -17.042 -22.659 42.215 1.00 22.96 144 ASP B CA 1
ATOM 1696 C C . ASP B 1 108 ? -16.809 -22.154 40.789 1.00 25.52 144 ASP B C 1
ATOM 1697 O O . ASP B 1 108 ? -17.763 -21.958 40.026 1.00 24.38 144 ASP B O 1
ATOM 1702 N N . ILE B 1 109 ? -15.550 -21.933 40.428 1.00 19.92 145 ILE B N 1
ATOM 1703 C CA . ILE B 1 109 ? -15.232 -21.517 39.049 1.00 21.75 145 ILE B CA 1
ATOM 1704 C C . ILE B 1 109 ? -15.595 -22.596 38.036 1.00 23.75 145 ILE B C 1
ATOM 1705 O O . ILE B 1 109 ? -16.137 -22.301 36.961 1.00 20.49 145 ILE B O 1
ATOM 1710 N N . ASN B 1 110 ? -15.285 -23.849 38.359 1.00 19.59 146 ASN B N 1
ATOM 1711 C CA . ASN B 1 110 ? -15.670 -24.938 37.462 1.00 23.91 146 ASN B CA 1
ATOM 1712 C C . ASN B 1 110 ? -17.192 -24.968 37.297 1.00 25.70 146 ASN B C 1
ATOM 1713 O O . ASN B 1 110 ? -17.714 -25.079 36.180 1.00 25.59 146 ASN B O 1
ATOM 1718 N N . GLU B 1 111 ? -17.911 -24.864 38.408 1.00 26.32 147 GLU B N 1
ATOM 1719 C CA . GLU B 1 111 ? -19.375 -24.928 38.351 1.00 27.47 147 GLU B CA 1
ATOM 1720 C C . GLU B 1 111 ? -20.027 -23.688 37.705 1.00 29.15 147 GLU B C 1
ATOM 1721 O O . GLU B 1 111 ? -20.964 -23.804 36.909 1.00 30.69 147 GLU B O 1
ATOM 1727 N N . GLN B 1 112 ? -19.517 -22.504 38.029 1.00 24.80 148 GLN B N 1
ATOM 1728 C CA . GLN B 1 112 ? -20.179 -21.263 37.648 1.00 27.48 148 GLN B CA 1
ATOM 1729 C C . GLN B 1 112 ? -19.651 -20.650 36.357 1.00 28.10 148 GLN B C 1
ATOM 1730 O O . GLN B 1 112 ? -20.183 -19.657 35.876 1.00 29.70 148 GLN B O 1
ATOM 1736 N N . TYR B 1 113 ? -18.602 -21.237 35.799 1.00 24.50 149 TYR B N 1
ATOM 1737 C CA . TYR B 1 113 ? -17.970 -20.677 34.608 1.00 25.03 149 TYR B CA 1
ATOM 1738 C C . TYR B 1 113 ? -17.767 -21.770 33.542 1.00 26.79 149 TYR B C 1
ATOM 1739 O O . TYR B 1 113 ? -18.403 -21.740 32.479 1.00 24.40 149 TYR B O 1
ATOM 1748 N N . LEU B 1 114 ? -16.939 -22.765 33.824 1.00 26.16 150 LEU B N 1
ATOM 1749 C CA . LEU B 1 114 ? -16.674 -23.801 32.814 1.00 23.63 150 LEU B CA 1
ATOM 1750 C C . LEU B 1 114 ? -17.911 -24.614 32.416 1.00 23.91 150 LEU B C 1
ATOM 1751 O O . LEU B 1 114 ? -18.161 -24.850 31.222 1.00 25.96 150 LEU B O 1
ATOM 1756 N N . LYS B 1 115 ? -18.684 -25.039 33.404 1.00 23.85 151 LYS B N 1
ATOM 1757 C CA . LYS B 1 115 ? -19.861 -25.864 33.141 1.00 30.88 151 LYS B CA 1
ATOM 1758 C C . LYS B 1 115 ? -20.972 -25.095 32.431 1.00 33.62 151 LYS B C 1
ATOM 1759 O O . LYS B 1 115 ? -21.767 -25.680 31.681 1.00 31.54 151 LYS B O 1
ATOM 1765 N N . VAL B 1 116 ? -21.020 -23.782 32.652 1.00 30.42 152 VAL B N 1
ATOM 1766 C CA . VAL B 1 116 ? -21.959 -22.933 31.926 1.00 28.83 152 VAL B CA 1
ATOM 1767 C C . VAL B 1 116 ? -21.594 -22.877 30.446 1.00 31.28 152 VAL B C 1
ATOM 1768 O O . VAL B 1 116 ? -22.463 -23.019 29.575 1.00 31.53 152 VAL B O 1
ATOM 1772 N N . TYR B 1 117 ? -20.311 -22.665 30.164 1.00 27.41 153 TYR B N 1
ATOM 1773 C CA . TYR B 1 117 ? -19.819 -22.663 28.791 1.00 28.06 153 TYR B CA 1
ATOM 1774 C C . TYR B 1 117 ? -20.057 -24.000 28.107 1.00 33.97 153 TYR B C 1
ATOM 1775 O O . TYR B 1 117 ? -20.505 -24.055 26.943 1.00 27.19 153 TYR B O 1
ATOM 1784 N N . GLU B 1 118 ? -19.738 -25.074 28.817 1.00 27.95 154 GLU B N 1
ATOM 1785 C CA . GLU B 1 118 ? -19.897 -26.417 28.263 1.00 32.75 154 GLU B CA 1
ATOM 1786 C C . GLU B 1 118 ? -21.330 -26.617 27.772 1.00 35.53 154 GLU B C 1
ATOM 1787 O O . GLU B 1 118 ? -21.564 -27.057 26.632 1.00 34.97 154 GLU B O 1
ATOM 1793 N N . HIS B 1 119 ? -22.291 -26.292 28.631 1.00 32.66 155 HIS B N 1
ATOM 1794 C CA . HIS B 1 119 ? -23.698 -26.464 28.284 1.00 37.76 155 HIS B CA 1
ATOM 1795 C C . HIS B 1 119 ? -24.142 -25.578 27.118 1.00 37.91 155 HIS B C 1
ATOM 1796 O O . HIS B 1 119 ? -24.902 -26.017 26.251 1.00 37.55 155 HIS B O 1
ATOM 1803 N N . ALA B 1 120 ? -23.690 -24.327 27.108 1.00 33.55 156 ALA B N 1
ATOM 1804 C CA . ALA B 1 120 ? -23.995 -23.427 26.004 1.00 34.28 156 ALA B CA 1
ATOM 1805 C C . ALA B 1 120 ? -23.524 -24.018 24.673 1.00 37.78 156 ALA B C 1
ATOM 1806 O O . ALA B 1 120 ? -24.269 -24.032 23.693 1.00 33.34 156 ALA B O 1
ATOM 1808 N N . VAL B 1 121 ? -22.281 -24.494 24.638 1.00 33.73 157 VAL B N 1
ATOM 1809 C CA . VAL B 1 121 ? -21.738 -25.130 23.433 1.00 32.27 157 VAL B CA 1
ATOM 1810 C C . VAL B 1 121 ? -22.594 -26.322 23.023 1.00 37.53 157 VAL B C 1
ATOM 1811 O O . VAL B 1 121 ? -23.008 -26.454 21.865 1.00 38.47 157 VAL B O 1
ATOM 1815 N N . SER B 1 122 ? -22.857 -27.193 23.985 1.00 34.76 158 SER B N 1
ATOM 1816 C CA . SER B 1 122 ? -23.699 -28.356 23.756 1.00 40.01 158 SER B CA 1
ATOM 1817 C C . SER B 1 122 ? -25.054 -27.972 23.150 1.00 44.35 158 SER B C 1
ATOM 1818 O O . SER B 1 122 ? -25.495 -28.556 22.149 1.00 40.90 158 SER B O 1
ATOM 1821 N N . SER B 1 123 ? -25.710 -26.984 23.749 1.00 39.84 159 SER B N 1
ATOM 1822 C CA . SER B 1 123 ? -27.032 -26.560 23.286 1.00 36.52 159 SER B CA 1
ATOM 1823 C C . SER B 1 123 ? -27.026 -26.012 21.857 1.00 39.52 159 SER B C 1
ATOM 1824 O O . SER B 1 123 ? -27.836 -26.428 21.023 1.00 42.02 159 SER B O 1
ATOM 1827 N N . TYR B 1 124 ? -26.125 -25.080 21.568 1.00 33.61 160 TYR B N 1
ATOM 1828 C CA . TYR B 1 124 ? -26.092 -24.484 20.236 1.00 37.97 160 TYR B CA 1
ATOM 1829 C C . TYR B 1 124 ? -25.659 -25.525 19.213 1.00 45.47 160 TYR B C 1
ATOM 1830 O O . TYR B 1 124 ? -26.085 -25.489 18.053 1.00 39.60 160 TYR B O 1
ATOM 1839 N N . THR B 1 125 ? -24.810 -26.453 19.643 1.00 39.55 161 THR B N 1
ATOM 1840 C CA . THR B 1 125 ? -24.309 -27.501 18.762 1.00 43.61 161 THR B CA 1
ATOM 1841 C C . THR B 1 125 ? -25.415 -28.475 18.368 1.00 47.73 161 THR B C 1
ATOM 1842 O O . THR B 1 125 ? -25.413 -29.017 17.263 1.00 49.97 161 THR B O 1
ATOM 1846 N N . GLN B 1 126 ? -26.358 -28.693 19.279 1.00 46.75 162 GLN B N 1
ATOM 1847 C CA . GLN B 1 126 ? -27.469 -29.603 19.030 1.00 50.01 162 GLN B CA 1
ATOM 1848 C C . GLN B 1 126 ? -28.471 -28.998 18.052 1.00 56.04 162 GLN B C 1
ATOM 1849 O O . GLN B 1 126 ? -28.998 -29.689 17.180 1.00 53.11 162 GLN B O 1
ATOM 1855 N N . MET B 1 127 ? -28.747 -27.704 18.220 1.00 48.20 163 MET B N 1
ATOM 1856 C CA . MET B 1 127 ? -29.603 -26.918 17.332 1.00 52.14 163 MET B CA 1
ATOM 1857 C C . MET B 1 127 ? -29.060 -26.880 15.948 1.00 52.41 163 MET B C 1
ATOM 1858 O O . MET B 1 127 ? -29.748 -27.123 14.995 1.00 55.42 163 MET B O 1
ATOM 1863 N N . TYR B 1 128 ? -27.815 -26.544 15.844 1.00 46.27 164 TYR B N 1
ATOM 1864 C CA . TYR B 1 128 ? -27.154 -26.360 14.557 1.00 50.61 164 TYR B CA 1
ATOM 1865 C C . TYR B 1 128 ? -27.140 -27.655 13.752 1.00 54.90 164 TYR B C 1
ATOM 1866 O O . TYR B 1 128 ? -27.322 -27.642 12.534 1.00 54.56 164 TYR B O 1
ATOM 1875 N N . GLN B 1 129 ? -26.922 -28.771 14.439 1.00 51.08 165 GLN B N 1
ATOM 1876 C CA . GLN B 1 129 ? -26.881 -30.073 13.789 1.00 57.92 165 GLN B CA 1
ATOM 1877 C C . GLN B 1 129 ? -28.244 -30.391 13.183 1.00 58.36 165 GLN B C 1
ATOM 1878 O O . GLN B 1 129 ? -28.337 -30.991 12.106 1.00 59.53 165 GLN B O 1
ATOM 1884 N N . ASP B 1 130 ? -29.302 -29.972 13.872 1.00 54.43 166 ASP B N 1
ATOM 1885 C CA . ASP B 1 130 ? -30.656 -30.170 13.370 1.00 56.28 166 ASP B CA 1
ATOM 1886 C C . ASP B 1 130 ? -30.916 -29.345 12.117 1.00 60.49 166 ASP B C 1
ATOM 1887 O O . ASP B 1 130 ? -31.387 -29.875 11.111 1.00 61.41 166 ASP B O 1
ATOM 1892 N N . PHE B 1 131 ? -30.607 -28.054 12.166 1.00 54.08 167 PHE B N 1
ATOM 1893 C CA . PHE B 1 131 ? -30.712 -27.246 10.960 1.00 58.73 167 PHE B CA 1
ATOM 1894 C C . PHE B 1 131 ? -29.839 -27.821 9.853 1.00 62.29 167 PHE B C 1
ATOM 1895 O O . PHE B 1 131 ? -30.062 -27.562 8.668 1.00 62.85 167 PHE B O 1
ATOM 1903 N N . SER B 1 132 ? -28.836 -28.597 10.245 1.00 58.79 168 SER B N 1
ATOM 1904 C CA . SER B 1 132 ? -27.939 -29.222 9.283 1.00 60.58 168 SER B CA 1
ATOM 1905 C C . SER B 1 132 ? -28.654 -30.324 8.492 1.00 63.93 168 SER B C 1
ATOM 1906 O O . SER B 1 132 ? -28.386 -30.528 7.305 1.00 61.88 168 SER B O 1
ATOM 1909 N N . ALA B 1 133 ? -29.565 -31.028 9.159 1.00 63.11 169 ALA B N 1
ATOM 1910 C CA . ALA B 1 133 ? -30.347 -32.081 8.521 1.00 64.63 169 ALA B CA 1
ATOM 1911 C C . ALA B 1 133 ? -31.396 -31.476 7.593 1.00 68.84 169 ALA B C 1
ATOM 1912 O O . ALA B 1 133 ? -31.658 -31.997 6.507 1.00 68.58 169 ALA B O 1
ATOM 1914 N N . VAL B 1 134 ? -31.999 -30.377 8.034 1.00 67.67 170 VAL B N 1
ATOM 1915 C CA . VAL B 1 134 ? -32.891 -29.604 7.184 1.00 67.50 170 VAL B CA 1
ATOM 1916 C C . VAL B 1 134 ? -32.140 -29.166 5.938 1.00 68.83 170 VAL B C 1
ATOM 1917 O O . VAL B 1 134 ? -32.691 -29.159 4.836 1.00 69.76 170 VAL B O 1
ATOM 1921 N N . LEU B 1 135 ? -30.872 -28.812 6.120 1.00 65.70 171 LEU B N 1
ATOM 1922 C CA . LEU B 1 135 ? -30.027 -28.393 5.009 1.00 69.53 171 LEU B CA 1
ATOM 1923 C C . LEU B 1 135 ? -29.816 -29.542 4.022 1.00 71.76 171 LEU B C 1
ATOM 1924 O O . LEU B 1 135 ? -29.643 -29.317 2.822 1.00 72.36 171 LEU B O 1
ATOM 1929 N N . SER B 1 136 ? -29.841 -30.771 4.535 1.00 67.04 172 SER B N 1
ATOM 1930 C CA . SER B 1 136 ? -29.638 -31.963 3.710 1.00 73.02 172 SER B CA 1
ATOM 1931 C C . SER B 1 136 ? -30.819 -32.281 2.791 1.00 73.59 172 SER B C 1
ATOM 1932 O O . SER B 1 136 ? -30.642 -32.866 1.721 1.00 72.97 172 SER B O 1
ATOM 1935 N N . SER B 1 137 ? -32.019 -31.903 3.216 1.00 71.66 173 SER B N 1
ATOM 1936 C CA . SER B 1 137 ? -33.224 -32.185 2.446 1.00 71.11 173 SER B CA 1
ATOM 1937 C C . SER B 1 137 ? -33.299 -31.332 1.179 1.00 72.35 173 SER B C 1
ATOM 1938 O O . SER B 1 137 ? -33.466 -30.113 1.241 1.00 68.12 173 SER B O 1
ATOM 1941 N N . LEU B 1 159 ? -40.754 -27.369 4.021 1.00 71.13 195 LEU B N 1
ATOM 1942 C CA . LEU B 1 159 ? -39.578 -26.636 4.478 1.00 70.17 195 LEU B CA 1
ATOM 1943 C C . LEU B 1 159 ? -39.947 -25.725 5.640 1.00 74.34 195 LEU B C 1
ATOM 1944 O O . LEU B 1 159 ? -39.526 -25.958 6.773 1.00 73.48 195 LEU B O 1
ATOM 1949 N N . LYS B 1 160 ? -40.716 -24.678 5.355 1.00 71.66 196 LYS B N 1
ATOM 1950 C CA . LYS B 1 160 ? -41.178 -23.783 6.406 1.00 74.57 196 LYS B CA 1
ATOM 1951 C C . LYS B 1 160 ? -41.708 -24.620 7.560 1.00 75.10 196 LYS B C 1
ATOM 1952 O O . LYS B 1 160 ? -41.605 -24.232 8.724 1.00 76.35 196 LYS B O 1
ATOM 1958 N N . LYS B 1 161 ? -42.269 -25.776 7.222 1.00 70.32 197 LYS B N 1
ATOM 1959 C CA . LYS B 1 161 ? -42.736 -26.731 8.213 1.00 75.74 197 LYS B CA 1
ATOM 1960 C C . LYS B 1 161 ? -41.579 -27.124 9.124 1.00 77.26 197 LYS B C 1
ATOM 1961 O O . LYS B 1 161 ? -41.688 -27.065 10.350 1.00 75.23 197 LYS B O 1
ATOM 1967 N N . ALA B 1 162 ? -40.469 -27.520 8.507 1.00 75.61 198 ALA B N 1
ATOM 1968 C CA . ALA B 1 162 ? -39.289 -27.980 9.232 1.00 75.30 198 ALA B CA 1
ATOM 1969 C C . ALA B 1 162 ? -38.644 -26.865 10.051 1.00 73.79 198 ALA B C 1
ATOM 1970 O O . ALA B 1 162 ? -38.340 -27.053 11.227 1.00 72.15 198 ALA B O 1
ATOM 1972 N N . LEU B 1 163 ? -38.434 -25.711 9.423 1.00 71.66 199 LEU B N 1
ATOM 1973 C CA . LEU B 1 163 ? -37.841 -24.566 10.106 1.00 71.08 199 LEU B CA 1
ATOM 1974 C C . LEU B 1 163 ? -38.661 -24.109 11.313 1.00 72.07 199 LEU B C 1
ATOM 1975 O O . LEU B 1 163 ? -38.100 -23.729 12.343 1.00 67.01 199 LEU B O 1
ATOM 1980 N N . GLU B 1 164 ? -39.985 -24.144 11.187 1.00 70.96 200 GLU B N 1
ATOM 1981 C CA . GLU B 1 164 ? -40.855 -23.732 12.284 1.00 72.06 200 GLU B CA 1
ATOM 1982 C C . GLU B 1 164 ? -40.940 -24.805 13.371 1.00 71.13 200 GLU B C 1
ATOM 1983 O O . GLU B 1 164 ? -41.300 -24.513 14.511 1.00 68.34 200 GLU B O 1
ATOM 1989 N N . GLU B 1 165 ? -40.604 -26.042 13.011 1.00 72.48 201 GLU B N 1
ATOM 1990 C CA . GLU B 1 165 ? -40.554 -27.138 13.976 1.00 69.24 201 GLU B CA 1
ATOM 1991 C C . GLU B 1 165 ? -39.171 -27.207 14.619 1.00 67.02 201 GLU B C 1
ATOM 1992 O O . GLU B 1 165 ? -38.992 -27.826 15.667 1.00 67.48 201 GLU B O 1
ATOM 1998 N N . LEU B 1 166 ? -38.196 -26.573 13.975 1.00 63.19 202 LEU B N 1
ATOM 1999 C CA . LEU B 1 166 ? -36.868 -26.430 14.550 1.00 65.56 202 LEU B CA 1
ATOM 2000 C C . LEU B 1 166 ? -36.937 -25.417 15.685 1.00 65.80 202 LEU B C 1
ATOM 2001 O O . LEU B 1 166 ? -36.496 -25.685 16.802 1.00 66.60 202 LEU B O 1
ATOM 2006 N N . LYS B 1 167 ? -37.503 -24.252 15.385 1.00 65.39 203 LYS B N 1
ATOM 2007 C CA . LYS B 1 167 ? -37.693 -23.207 16.379 1.00 62.62 203 LYS B CA 1
ATOM 2008 C C . LYS B 1 167 ? -38.546 -23.713 17.531 1.00 64.50 203 LYS B C 1
ATOM 2009 O O . LYS B 1 167 ? -38.421 -23.246 18.663 1.00 65.59 203 LYS B O 1
ATOM 2015 N N . GLU B 1 168 ? -39.415 -24.670 17.236 1.00 61.40 204 GLU B N 1
ATOM 2016 C CA . GLU B 1 168 ? -40.276 -25.246 18.253 1.00 64.94 204 GLU B CA 1
ATOM 2017 C C . GLU B 1 168 ? -39.463 -26.114 19.202 1.00 62.62 204 GLU B C 1
ATOM 2018 O O . GLU B 1 168 ? -39.619 -26.031 20.421 1.00 62.91 204 GLU B O 1
ATOM 2024 N N . LYS B 1 169 ? -38.591 -26.939 18.631 1.00 60.52 205 LYS B N 1
ATOM 2025 C CA . LYS B 1 169 ? -37.813 -27.897 19.409 1.00 65.58 205 LYS B CA 1
ATOM 2026 C C . LYS B 1 169 ? -36.964 -27.221 20.490 1.00 64.98 205 LYS B C 1
ATOM 2027 O O . LYS B 1 169 ? -36.811 -27.747 21.596 1.00 61.33 205 LYS B O 1
ATOM 2033 N N . TYR B 1 170 ? -36.427 -26.050 20.163 1.00 64.56 206 TYR B N 1
ATOM 2034 C CA . TYR B 1 170 ? -35.484 -25.367 21.044 1.00 62.78 206 TYR B CA 1
ATOM 2035 C C . TYR B 1 170 ? -36.073 -24.123 21.702 1.00 62.81 206 TYR B C 1
ATOM 2036 O O . TYR B 1 170 ? -35.339 -23.221 22.113 1.00 57.26 206 TYR B O 1
ATOM 2045 N N . LYS B 1 171 ? -37.397 -24.087 21.808 1.00 64.54 207 LYS B N 1
ATOM 2046 C CA . LYS B 1 171 ? -38.083 -22.975 22.454 1.00 65.21 207 LYS B CA 1
ATOM 2047 C C . LYS B 1 171 ? -37.843 -22.987 23.963 1.00 62.28 207 LYS B C 1
ATOM 2048 O O . LYS B 1 171 ? -37.893 -21.947 24.620 1.00 59.39 207 LYS B O 1
ATOM 2054 N N . ASP B 1 172 ? -37.586 -24.174 24.505 1.00 61.96 208 ASP B N 1
ATOM 2055 C CA . ASP B 1 172 ? -37.318 -24.329 25.929 1.00 61.12 208 ASP B CA 1
ATOM 2056 C C . ASP B 1 172 ? -35.963 -24.981 26.166 1.00 56.89 208 ASP B C 1
ATOM 2057 O O . ASP B 1 172 ? -35.776 -25.713 27.139 1.00 56.60 208 ASP B O 1
ATOM 2062 N N . LYS B 1 173 ? -35.027 -24.725 25.259 1.00 52.72 209 LYS B N 1
ATOM 2063 C CA . LYS B 1 173 ? -33.658 -25.198 25.416 1.00 50.90 209 LYS B CA 1
ATOM 2064 C C . LYS B 1 173 ? -32.715 -24.006 25.342 1.00 42.15 209 LYS B C 1
ATOM 2065 O O . LYS B 1 173 ? -32.140 -23.728 24.291 1.00 39.65 209 LYS B O 1
ATOM 2071 N N . PRO B 1 174 ? -32.577 -23.274 26.459 1.00 37.53 210 PRO B N 1
ATOM 2072 C CA . PRO B 1 174 ? -31.761 -22.059 26.433 1.00 36.39 210 PRO B CA 1
ATOM 2073 C C . PRO B 1 174 ? -30.273 -22.382 26.489 1.00 37.10 210 PRO B C 1
ATOM 2074 O O . PRO B 1 174 ? -29.891 -23.491 26.850 1.00 37.93 210 PRO B O 1
ATOM 2078 N N . LEU B 1 175 ? -29.443 -21.416 26.120 1.00 33.72 211 LEU B N 1
ATOM 2079 C CA . LEU B 1 175 ? -28.007 -21.570 26.244 1.00 31.64 211 LEU B CA 1
ATOM 2080 C C . LEU B 1 175 ? -27.625 -21.657 27.722 1.00 33.81 211 LEU B C 1
ATOM 2081 O O . LEU B 1 175 ? -26.715 -22.403 28.098 1.00 32.48 211 LEU B O 1
ATOM 2086 N N . TYR B 1 176 ? -28.344 -20.905 28.552 1.00 30.78 212 TYR B N 1
ATOM 2087 C CA . TYR B 1 176 ? -28.038 -20.804 29.981 1.00 35.05 212 TYR B CA 1
ATOM 2088 C C . TYR B 1 176 ? -29.208 -20.166 30.725 1.00 35.63 212 TYR B C 1
ATOM 2089 O O . TYR B 1 176 ? -29.791 -19.201 30.237 1.00 33.46 212 TYR B O 1
ATOM 2098 N N . PRO B 1 177 ? -29.556 -20.697 31.912 1.00 34.75 213 PRO B N 1
ATOM 2099 C CA . PRO B 1 177 ? -28.956 -21.854 32.582 1.00 37.73 213 PRO B CA 1
ATOM 2100 C C . PRO B 1 177 ? -29.542 -23.172 32.104 1.00 41.44 213 PRO B C 1
ATOM 2101 O O . PRO B 1 177 ? -30.624 -23.195 31.514 1.00 43.19 213 PRO B O 1
ATOM 2105 N N . ALA B 1 178 ? -28.834 -24.266 32.369 1.00 40.56 214 ALA B N 1
ATOM 2106 C CA . ALA B 1 178 ? -29.304 -25.590 31.973 1.00 42.67 214 ALA B CA 1
ATOM 2107 C C . ALA B 1 178 ? -30.608 -25.934 32.689 1.00 48.75 214 ALA B C 1
ATOM 2108 O O . ALA B 1 178 ? -31.529 -26.499 32.090 1.00 49.69 214 ALA B O 1
ATOM 2110 N N . ASN B 1 179 ? -30.678 -25.592 33.972 1.00 44.35 215 ASN B N 1
ATOM 2111 C CA . ASN B 1 179 ? -31.857 -25.876 34.780 1.00 48.00 215 ASN B CA 1
ATOM 2112 C C . ASN B 1 179 ? -32.414 -24.616 35.419 1.00 49.49 215 ASN B C 1
ATOM 2113 O O . ASN B 1 179 ? -31.660 -23.738 35.830 1.00 49.82 215 ASN B O 1
ATOM 2118 N N . ASN B 1 180 ? -33.737 -24.534 35.503 1.00 51.77 216 ASN B N 1
ATOM 2119 C CA . ASN B 1 180 ? -34.397 -23.424 36.179 1.00 49.69 216 ASN B CA 1
ATOM 2120 C C . ASN B 1 180 ? -34.114 -22.074 35.526 1.00 47.18 216 ASN B C 1
ATOM 2121 O O . ASN B 1 180 ? -33.939 -21.985 34.310 1.00 50.80 216 ASN B O 1
ATOM 2126 N N . THR B 1 181 ? -34.064 -21.026 36.340 1.00 44.31 217 THR B N 1
ATOM 2127 C CA . THR B 1 181 ? -33.914 -19.669 35.836 1.00 46.43 217 THR B CA 1
ATOM 2128 C C . THR B 1 181 ? -32.895 -18.873 36.652 1.00 44.72 217 THR B C 1
ATOM 2129 O O . THR B 1 181 ? -32.363 -19.368 37.644 1.00 48.85 217 THR B O 1
ATOM 2133 N N . VAL B 1 182 ? -32.629 -17.642 36.223 1.00 39.35 218 VAL B N 1
ATOM 2134 C CA . VAL B 1 182 ? -31.764 -16.724 36.953 1.00 39.33 218 VAL B CA 1
ATOM 2135 C C . VAL B 1 182 ? -32.371 -15.328 36.952 1.00 44.91 218 VAL B C 1
ATOM 2136 O O . VAL B 1 182 ? -33.412 -15.109 36.336 1.00 41.11 218 VAL B O 1
ATOM 2140 N N . SER B 1 183 ? -31.730 -14.392 37.650 1.00 41.23 219 SER B N 1
ATOM 2141 C CA . SER B 1 183 ? -32.186 -13.008 37.662 1.00 39.37 219 SER B CA 1
ATOM 2142 C C . SER B 1 183 ? -31.858 -12.368 36.321 1.00 42.99 219 SER B C 1
ATOM 2143 O O . SER B 1 183 ? -31.017 -12.876 35.586 1.00 41.99 219 SER B O 1
ATOM 2146 N N . GLN B 1 184 ? -32.520 -11.258 36.000 1.00 44.54 220 GLN B N 1
ATOM 2147 C CA . GLN B 1 184 ? -32.277 -10.566 34.742 1.00 43.37 220 GLN B CA 1
ATOM 2148 C C . GLN B 1 184 ? -30.842 -10.070 34.683 1.00 41.79 220 GLN B C 1
ATOM 2149 O O . GLN B 1 184 ? -30.212 -10.083 33.626 1.00 39.58 220 GLN B O 1
ATOM 2155 N N . GLU B 1 185 ? -30.332 -9.635 35.829 1.00 46.47 221 GLU B N 1
ATOM 2156 C CA . GLU B 1 185 ? -28.952 -9.180 35.930 1.00 44.14 221 GLU B CA 1
ATOM 2157 C C . GLU B 1 185 ? -27.998 -10.306 35.562 1.00 36.53 221 GLU B C 1
ATOM 2158 O O . GLU B 1 185 ? -27.025 -10.102 34.838 1.00 39.21 221 GLU B O 1
ATOM 2164 N N . GLN B 1 186 ? -28.278 -11.500 36.065 1.00 37.25 222 GLN B N 1
ATOM 2165 C CA . GLN B 1 186 ? -27.425 -12.647 35.779 1.00 39.18 222 GLN B CA 1
ATOM 2166 C C . GLN B 1 186 ? -27.477 -12.968 34.275 1.00 35.59 222 GLN B C 1
ATOM 2167 O O . GLN B 1 186 ? -26.442 -13.091 33.619 1.00 33.79 222 GLN B O 1
ATOM 2173 N N . ALA B 1 187 ? -28.683 -13.092 33.732 1.00 38.85 223 ALA B N 1
ATOM 2174 C CA . ALA B 1 187 ? -28.842 -13.366 32.300 1.00 32.05 223 ALA B CA 1
ATOM 2175 C C . ALA B 1 187 ? -28.069 -12.383 31.432 1.00 31.78 223 ALA B C 1
ATOM 2176 O O . ALA B 1 187 ? -27.434 -12.766 30.443 1.00 31.95 223 ALA B O 1
ATOM 2178 N N . ASN B 1 188 ? -28.117 -11.108 31.800 1.00 32.74 224 ASN B N 1
ATOM 2179 C CA . ASN B 1 188 ? -27.425 -10.090 31.029 1.00 34.68 224 ASN B CA 1
ATOM 2180 C C . ASN B 1 188 ? -25.906 -10.256 31.035 1.00 32.89 224 ASN B C 1
ATOM 2181 O O . ASN B 1 188 ? -25.259 -10.063 30.010 1.00 34.37 224 ASN B O 1
ATOM 2186 N N . LYS B 1 189 ? -25.323 -10.587 32.184 1.00 35.86 225 LYS B N 1
ATOM 2187 C CA . LYS B 1 189 ? -23.871 -10.752 32.203 1.00 35.41 225 LYS B CA 1
ATOM 2188 C C . LYS B 1 189 ? -23.459 -11.883 31.262 1.00 29.17 225 LYS B C 1
ATOM 2189 O O . LYS B 1 189 ? -22.485 -11.765 30.524 1.00 31.25 225 LYS B O 1
ATOM 2195 N N . TRP B 1 190 ? -24.218 -12.970 31.278 1.00 28.90 226 TRP B N 1
ATOM 2196 C CA . TRP B 1 190 ? -23.884 -14.109 30.433 1.00 28.54 226 TRP B CA 1
ATOM 2197 C C . TRP B 1 190 ? -24.198 -13.863 28.954 1.00 32.00 226 TRP B C 1
ATOM 2198 O O . TRP B 1 190 ? -23.557 -14.438 28.073 1.00 30.90 226 TRP B O 1
ATOM 2209 N N . LEU B 1 191 ? -25.155 -12.987 28.672 1.00 30.64 227 LEU B N 1
ATOM 2210 C CA . LEU B 1 191 ? -25.408 -12.630 27.278 1.00 34.60 227 LEU B CA 1
ATOM 2211 C C . LEU B 1 191 ? -24.197 -11.845 26.792 1.00 36.77 227 LEU B C 1
ATOM 2212 O O . LEU B 1 191 ? -23.713 -12.053 25.691 1.00 38.08 227 LEU B O 1
ATOM 2217 N N . THR B 1 192 ? -23.683 -10.966 27.644 1.00 34.24 228 THR B N 1
ATOM 2218 C CA . THR B 1 192 ? -22.491 -10.210 27.298 1.00 33.87 228 THR B CA 1
ATOM 2219 C C . THR B 1 192 ? -21.296 -11.144 27.052 1.00 34.01 228 THR B C 1
ATOM 2220 O O . THR B 1 192 ? -20.570 -10.998 26.067 1.00 40.35 228 THR B O 1
ATOM 2224 N N . GLU B 1 193 ? -21.111 -12.113 27.937 1.00 36.67 229 GLU B N 1
ATOM 2225 C CA . GLU B 1 193 ? -19.996 -13.044 27.826 1.00 37.61 229 GLU B CA 1
ATOM 2226 C C . GLU B 1 193 ? -20.089 -13.865 26.542 1.00 35.36 229 GLU B C 1
ATOM 2227 O O . GLU B 1 193 ? -19.117 -13.968 25.792 1.00 38.43 229 GLU B O 1
ATOM 2233 N N . LEU B 1 194 ? -21.259 -14.442 26.287 1.00 37.14 230 LEU B N 1
ATOM 2234 C CA . LEU B 1 194 ? -21.473 -15.238 25.075 1.00 35.73 230 LEU B CA 1
ATOM 2235 C C . LEU B 1 194 ? -21.643 -14.394 23.796 1.00 41.96 230 LEU B C 1
ATOM 2236 O O . LEU B 1 194 ? -21.134 -14.757 22.731 1.00 41.77 230 LEU B O 1
ATOM 2241 N N . GLY B 1 195 ? -22.370 -13.285 23.896 1.00 43.86 231 GLY B N 1
ATOM 2242 C CA . GLY B 1 195 ? -22.589 -12.403 22.756 1.00 42.17 231 GLY B CA 1
ATOM 2243 C C . GLY B 1 195 ? -24.050 -12.260 22.345 1.00 47.52 231 GLY B C 1
ATOM 2244 O O . GLY B 1 195 ? -24.774 -13.251 22.227 1.00 45.04 231 GLY B O 1
ATOM 2245 N N . GLY B 1 196 ? -24.482 -11.025 22.109 1.00 46.38 232 GLY B N 1
ATOM 2246 C CA . GLY B 1 196 ? -25.871 -10.749 21.781 1.00 40.77 232 GLY B CA 1
ATOM 2247 C C . GLY B 1 196 ? -26.316 -11.367 20.469 1.00 48.04 232 GLY B C 1
ATOM 2248 O O . GLY B 1 196 ? -27.513 -11.493 20.205 1.00 51.53 232 GLY B O 1
ATOM 2249 N N . THR B 1 197 ? -25.354 -11.754 19.639 1.00 48.39 233 THR B N 1
ATOM 2250 C CA . THR B 1 197 ? -25.669 -12.378 18.365 1.00 41.78 233 THR B CA 1
ATOM 2251 C C . THR B 1 197 ? -26.154 -13.801 18.587 1.00 44.21 233 THR B C 1
ATOM 2252 O O . THR B 1 197 ? -27.096 -14.253 17.941 1.00 42.85 233 THR B O 1
ATOM 2256 N N . ILE B 1 198 ? -25.511 -14.496 19.521 1.00 41.77 234 ILE B N 1
ATOM 2257 C CA . ILE B 1 198 ? -25.769 -15.914 19.738 1.00 37.38 234 ILE B CA 1
ATOM 2258 C C . ILE B 1 198 ? -26.970 -16.182 20.642 1.00 35.67 234 ILE B C 1
ATOM 2259 O O . ILE B 1 198 ? -27.660 -17.189 20.483 1.00 34.66 234 ILE B O 1
ATOM 2264 N N . GLY B 1 199 ? -27.228 -15.284 21.588 1.00 32.28 235 GLY B N 1
ATOM 2265 C CA . GLY B 1 199 ? -28.276 -15.517 22.565 1.00 34.49 235 GLY B CA 1
ATOM 2266 C C . GLY B 1 199 ? -29.227 -14.346 22.732 1.00 37.60 235 GLY B C 1
ATOM 2267 O O . GLY B 1 199 ? -29.007 -13.281 22.154 1.00 37.29 235 GLY B O 1
ATOM 2268 N N . LYS B 1 200 ? -30.284 -14.548 23.520 1.00 32.77 236 LYS B N 1
ATOM 2269 C CA . LYS B 1 200 ? -31.264 -13.497 23.788 1.00 34.14 236 LYS B CA 1
ATOM 2270 C C . LYS B 1 200 ? -31.915 -13.659 25.163 1.00 32.38 236 LYS B C 1
ATOM 2271 O O . LYS B 1 200 ? -32.494 -14.700 25.465 1.00 32.25 236 LYS B O 1
ATOM 2277 N N . VAL B 1 201 ? -31.819 -12.620 25.988 1.00 32.89 237 VAL B N 1
ATOM 2278 C CA . VAL B 1 201 ? -32.432 -12.638 27.315 1.00 33.51 237 VAL B CA 1
ATOM 2279 C C . VAL B 1 201 ? -33.947 -12.704 27.190 1.00 35.36 237 VAL B C 1
ATOM 2280 O O . VAL B 1 201 ? -34.552 -11.928 26.447 1.00 39.17 237 VAL B O 1
ATOM 2284 N N . SER B 1 202 ? -34.548 -13.649 27.903 1.00 31.94 238 SER B N 1
ATOM 2285 C CA . SER B 1 202 ? -35.989 -13.854 27.859 1.00 35.26 238 SER B CA 1
ATOM 2286 C C . SER B 1 202 ? -36.579 -14.063 29.253 1.00 38.42 238 SER B C 1
ATOM 2287 O O . SER B 1 202 ? -36.043 -14.831 30.066 1.00 37.46 238 SER B O 1
ATOM 2290 N N . GLN B 1 203 ? -37.684 -13.378 29.527 1.00 35.58 239 GLN B N 1
ATOM 2291 C CA . GLN B 1 203 ? -38.350 -13.485 30.820 1.00 34.95 239 GLN B CA 1
ATOM 2292 C C . GLN B 1 203 ? -39.337 -14.616 30.552 1.00 40.83 239 GLN B C 1
ATOM 2293 O O . GLN B 1 203 ? -40.297 -14.451 29.800 1.00 37.75 239 GLN B O 1
ATOM 2299 N N . LYS B 1 204 ? -39.111 -15.763 31.186 1.00 37.87 240 LYS B N 1
ATOM 2300 C CA . LYS B 1 204 ? -39.971 -16.928 30.989 1.00 44.27 240 LYS B CA 1
ATOM 2301 C C . LYS B 1 204 ? -41.129 -16.991 31.986 1.00 44.21 240 LYS B C 1
ATOM 2302 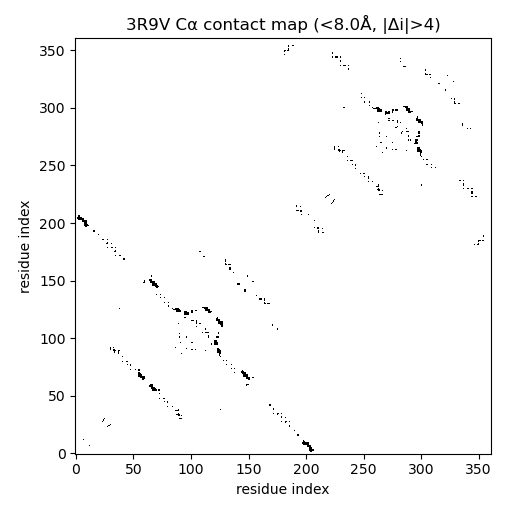O O . LYS B 1 204 ? -42.164 -17.597 31.708 1.00 45.48 240 LYS B O 1
ATOM 2308 N N . ASN B 1 205 ? -40.946 -16.372 33.146 1.00 46.20 241 ASN B N 1
ATOM 2309 C CA . ASN B 1 205 ? -41.950 -16.424 34.200 1.00 47.53 241 ASN B CA 1
ATOM 2310 C C . ASN B 1 205 ? -41.410 -17.161 35.417 1.00 58.84 241 ASN B C 1
ATOM 2311 O O . ASN B 1 205 ? -41.354 -18.391 35.439 1.00 57.98 241 ASN B O 1
ATOM 2316 N N . GLY B 1 206 ? -41.005 -16.398 36.426 1.00 60.22 242 GLY B N 1
ATOM 2317 C CA . GLY B 1 206 ? -40.374 -16.959 37.616 1.00 59.98 242 GLY B CA 1
ATOM 2318 C C . GLY B 1 206 ? -38.884 -16.614 37.555 1.00 56.08 242 GLY B C 1
ATOM 2319 O O . GLY B 1 206 ? -38.149 -16.873 38.508 1.00 59.02 242 GLY B O 1
ATOM 2320 N N . GLY B 1 207 ? -38.453 -16.016 36.449 1.00 47.34 243 GLY B N 1
ATOM 2321 C CA . GLY B 1 207 ? -37.066 -15.623 36.286 1.00 46.07 243 GLY B CA 1
ATOM 2322 C C . GLY B 1 207 ? -36.701 -15.379 34.835 1.00 46.95 243 GLY B C 1
ATOM 2323 O O . GLY B 1 207 ? -37.573 -15.154 33.995 1.00 41.03 243 GLY B O 1
ATOM 2324 N N . TYR B 1 208 ? -35.406 -15.423 34.539 1.00 42.26 244 TYR B N 1
ATOM 2325 C CA . TYR B 1 208 ? -34.924 -15.207 33.183 1.00 37.67 244 TYR B CA 1
ATOM 2326 C C . TYR B 1 208 ? -34.023 -16.330 32.676 1.00 38.43 244 TYR B C 1
ATOM 2327 O O . TYR B 1 208 ? -33.439 -17.076 33.466 1.00 39.43 244 TYR B O 1
ATOM 2336 N N . VAL B 1 209 ? -33.925 -16.443 31.355 1.00 34.61 245 VAL B N 1
ATOM 2337 C CA . VAL B 1 209 ? -32.958 -17.321 30.708 1.00 30.77 245 VAL B CA 1
ATOM 2338 C C . VAL B 1 209 ? -32.250 -16.597 29.560 1.00 33.05 245 VAL B C 1
ATOM 2339 O O . VAL B 1 209 ? -32.649 -15.507 29.141 1.00 31.45 245 VAL B O 1
ATOM 2343 N N . VAL B 1 210 ? -31.167 -17.189 29.085 1.00 31.69 246 VAL B N 1
ATOM 2344 C CA . VAL B 1 210 ? -30.517 -16.712 27.884 1.00 30.86 246 VAL B CA 1
ATOM 2345 C C . VAL B 1 210 ? -30.826 -17.738 26.815 1.00 34.24 246 VAL B C 1
ATOM 2346 O O . VAL B 1 210 ? -30.217 -18.815 26.772 1.00 30.54 246 VAL B O 1
ATOM 2350 N N . SER B 1 211 ? -31.808 -17.406 25.981 1.00 33.53 247 SER B N 1
ATOM 2351 C CA . SER B 1 211 ? -32.248 -18.283 24.902 1.00 32.50 247 SER B CA 1
ATOM 2352 C C . SER B 1 211 ? -31.273 -18.251 23.729 1.00 32.36 247 SER B C 1
ATOM 2353 O O . SER B 1 211 ? -30.525 -17.286 23.547 1.00 33.93 247 SER B O 1
ATOM 2356 N N . ILE B 1 212 ? -31.300 -19.307 22.923 1.00 33.48 248 ILE B N 1
ATOM 2357 C CA . ILE B 1 212 ? -30.654 -19.289 21.621 1.00 36.27 248 ILE B CA 1
ATOM 2358 C C . ILE B 1 212 ? -31.347 -18.261 20.724 1.00 32.64 248 ILE B C 1
ATOM 2359 O O . ILE B 1 212 ? -32.563 -18.262 20.605 1.00 36.05 248 ILE B O 1
ATOM 2364 N N . ASN B 1 213 ? -30.567 -17.377 20.113 1.00 35.62 249 ASN B N 1
ATOM 2365 C CA . ASN B 1 213 ? -31.092 -16.368 19.196 1.00 36.26 249 ASN B CA 1
ATOM 2366 C C . ASN B 1 213 ? -31.391 -16.998 17.834 1.00 39.89 249 ASN B C 1
ATOM 2367 O O . ASN B 1 213 ? -30.473 -17.446 17.151 1.00 34.80 249 ASN B O 1
ATOM 2372 N N . MET B 1 214 ? -32.666 -17.031 17.444 1.00 40.57 250 MET B N 1
ATOM 2373 C CA . MET B 1 214 ? -33.075 -17.694 16.195 1.00 46.41 250 MET B CA 1
ATOM 2374 C C . MET B 1 214 ? -33.223 -16.769 14.975 1.00 46.11 250 MET B C 1
ATOM 2375 O O . MET B 1 214 ? -33.808 -17.162 13.963 1.00 45.50 250 MET B O 1
ATOM 2380 N N . THR B 1 215 ? -32.676 -15.561 15.060 1.00 45.25 251 THR B N 1
ATOM 2381 C CA . THR B 1 215 ? -32.760 -14.595 13.959 1.00 44.67 251 THR B CA 1
ATOM 2382 C C . THR B 1 215 ? -32.350 -15.142 12.574 1.00 49.57 251 THR B C 1
ATOM 2383 O O . THR B 1 215 ? -32.982 -14.812 11.563 1.00 49.04 251 THR B O 1
ATOM 2387 N N . PRO B 1 216 ? -31.293 -15.970 12.513 1.00 46.70 252 PRO B N 1
ATOM 2388 C CA . PRO B 1 216 ? -30.945 -16.560 11.212 1.00 47.40 252 PRO B CA 1
ATOM 2389 C C . PRO B 1 216 ? -32.110 -17.333 10.593 1.00 50.98 252 PRO B C 1
ATOM 2390 O O . PRO B 1 216 ? -32.331 -17.251 9.379 1.00 51.12 252 PRO B O 1
ATOM 2394 N N . ILE B 1 217 ? -32.838 -18.078 11.420 1.00 46.44 253 ILE B N 1
ATOM 2395 C CA . ILE B 1 217 ? -34.003 -18.834 10.964 1.00 46.55 253 ILE B CA 1
ATOM 2396 C C . ILE B 1 217 ? -35.130 -17.906 10.518 1.00 53.31 253 ILE B C 1
ATOM 2397 O O . ILE B 1 217 ? -35.710 -18.086 9.446 1.00 52.07 253 ILE B O 1
ATOM 2402 N N . ASP B 1 218 ? -35.445 -16.920 11.352 1.00 51.19 254 ASP B N 1
ATOM 2403 C CA . ASP B 1 218 ? -36.454 -15.926 11.007 1.00 52.07 254 ASP B CA 1
ATOM 2404 C C . ASP B 1 218 ? -36.119 -15.261 9.677 1.00 53.25 254 ASP B C 1
ATOM 2405 O O . ASP B 1 218 ? -36.982 -15.122 8.812 1.00 55.12 254 ASP B O 1
ATOM 2410 N N . ASN B 1 219 ? -34.863 -14.859 9.512 1.00 49.36 255 ASN B N 1
ATOM 2411 C CA . ASN B 1 219 ? -34.410 -14.274 8.251 1.00 55.06 255 ASN B CA 1
ATOM 2412 C C . ASN B 1 219 ? -34.718 -15.158 7.041 1.00 58.10 255 ASN B C 1
ATOM 2413 O O . ASN B 1 219 ? -35.064 -14.661 5.967 1.00 57.18 255 ASN B O 1
ATOM 2418 N N . MET B 1 220 ? -34.585 -16.467 7.224 1.00 55.89 256 MET B N 1
ATOM 2419 C CA . MET B 1 220 ? -34.898 -17.429 6.175 1.00 57.13 256 MET B CA 1
ATOM 2420 C C . MET B 1 220 ? -36.397 -17.454 5.878 1.00 61.37 256 MET B C 1
ATOM 2421 O O . MET B 1 220 ? -36.808 -17.346 4.721 1.00 60.36 256 MET B O 1
ATOM 2426 N N . LEU B 1 221 ? -37.208 -17.602 6.923 1.00 56.51 257 LEU B N 1
ATOM 2427 C CA . LEU B 1 221 ? -38.661 -17.623 6.771 1.00 59.04 257 LEU B CA 1
ATOM 2428 C C . LEU B 1 221 ? -39.138 -16.347 6.087 1.00 60.98 257 LEU B C 1
ATOM 2429 O O . LEU B 1 221 ? -40.105 -16.359 5.324 1.00 62.22 257 LEU B O 1
ATOM 2434 N N . LYS B 1 222 ? -38.446 -15.250 6.375 1.00 56.11 258 LYS B N 1
ATOM 2435 C CA . LYS B 1 222 ? -38.734 -13.959 5.768 1.00 61.23 258 LYS B CA 1
ATOM 2436 C C . LYS B 1 222 ? -38.448 -13.993 4.267 1.00 67.29 258 LYS B C 1
ATOM 2437 O O . LYS B 1 222 ? -39.180 -13.402 3.468 1.00 65.84 258 LYS B O 1
ATOM 2443 N N . SER B 1 223 ? -37.382 -14.696 3.889 1.00 63.98 259 SER B N 1
ATOM 2444 C CA . SER B 1 223 ? -37.017 -14.851 2.484 1.00 63.50 259 SER B CA 1
ATOM 2445 C C . SER B 1 223 ? -37.948 -15.825 1.763 1.00 62.47 259 SER B C 1
ATOM 2446 O O . SER B 1 223 ? -38.426 -15.540 0.664 1.00 66.80 259 SER B O 1
ATOM 2449 N N . LEU B 1 224 ? -38.197 -16.975 2.383 1.00 60.96 260 LEU B N 1
ATOM 2450 C CA . LEU B 1 224 ? -39.135 -17.955 1.845 1.00 64.24 260 LEU B CA 1
ATOM 2451 C C . LEU B 1 224 ? -40.500 -17.328 1.578 1.00 67.83 260 LEU B C 1
ATOM 2452 O O . LEU B 1 224 ? -41.247 -17.774 0.705 1.00 68.00 260 LEU B O 1
ATOM 2457 N N . ASP B 1 225 ? -40.818 -16.292 2.343 1.00 67.30 261 ASP B N 1
ATOM 2458 C CA . ASP B 1 225 ? -42.096 -15.608 2.217 1.00 68.62 261 ASP B CA 1
ATOM 2459 C C . ASP B 1 225 ? -42.130 -14.772 0.945 1.00 67.90 261 ASP B C 1
ATOM 2460 O O . ASP B 1 225 ? -42.966 -14.987 0.062 1.00 69.25 261 ASP B O 1
ATOM 2465 N N . ASN B 1 226 ? -41.200 -13.827 0.862 1.00 65.04 262 ASN B N 1
ATOM 2466 C CA . ASN B 1 226 ? -41.125 -12.880 -0.245 1.00 68.96 262 ASN B CA 1
ATOM 2467 C C . ASN B 1 226 ? -41.078 -13.518 -1.633 1.00 63.76 262 ASN B C 1
ATOM 2468 O O . ASN B 1 226 ? -41.212 -12.827 -2.641 1.00 69.39 262 ASN B O 1
ATOM 2473 N N . LEU B 1 227 ? -40.890 -14.832 -1.681 1.00 62.01 263 LEU B N 1
ATOM 2474 C CA . LEU B 1 227 ? -40.800 -15.546 -2.950 1.00 65.73 263 LEU B CA 1
ATOM 2475 C C . LEU B 1 227 ? -42.168 -15.721 -3.607 1.00 68.21 263 LEU B C 1
ATOM 2476 O O . LEU B 1 227 ? -42.288 -15.661 -4.830 1.00 63.84 263 LEU B O 1
ATOM 2481 N N . GLY B 1 228 ? -43.194 -15.940 -2.790 1.00 67.27 264 GLY B N 1
ATOM 2482 C CA . GLY B 1 228 ? -44.546 -16.102 -3.290 1.00 63.96 264 GLY B CA 1
ATOM 2483 C C . GLY B 1 228 ? -44.911 -17.556 -3.518 1.00 69.33 264 GLY B C 1
ATOM 2484 O O . GLY B 1 228 ? -44.342 -18.456 -2.896 1.00 69.90 264 GLY B O 1
ATOM 2485 N N . GLY B 1 229 ? -45.864 -17.783 -4.417 1.00 63.78 265 GLY B N 1
ATOM 2486 C CA . GLY B 1 229 ? -46.336 -19.123 -4.711 1.00 66.51 265 GLY B CA 1
ATOM 2487 C C . GLY B 1 229 ? -47.461 -19.532 -3.782 1.00 72.72 265 GLY B C 1
ATOM 2488 O O . GLY B 1 229 ? -48.020 -18.702 -3.064 1.00 71.52 265 GLY B O 1
ATOM 2489 N N . ASN B 1 230 ? -47.797 -20.817 -3.804 1.00 79.82 266 ASN B N 1
ATOM 2490 C CA . ASN B 1 230 ? -48.785 -21.375 -2.888 1.00 82.71 266 ASN B CA 1
ATOM 2491 C C . ASN B 1 230 ? -48.112 -22.261 -1.843 1.00 84.88 266 ASN B C 1
ATOM 2492 O O . ASN B 1 230 ? -47.804 -21.813 -0.739 1.00 86.09 266 ASN B O 1
ATOM 2497 N N . GLY B 1 231 ? -47.889 -23.520 -2.204 1.00 86.72 267 GLY B N 1
ATOM 2498 C CA . GLY B 1 231 ? -47.109 -24.438 -1.397 1.00 84.85 267 GLY B CA 1
ATOM 2499 C C . GLY B 1 231 ? -45.880 -24.826 -2.189 1.00 84.05 267 GLY B C 1
ATOM 2500 O O . GLY B 1 231 ? -45.146 -25.745 -1.831 1.00 86.47 267 GLY B O 1
ATOM 2501 N N . GLU B 1 232 ? -45.668 -24.109 -3.285 1.00 79.74 268 GLU B N 1
ATOM 2502 C CA . GLU B 1 232 ? -44.526 -24.324 -4.157 1.00 81.34 268 GLU B CA 1
ATOM 2503 C C . GLU B 1 232 ? -44.358 -23.067 -4.998 1.00 79.36 268 GLU B C 1
ATOM 2504 O O . GLU B 1 232 ? -45.259 -22.229 -5.045 1.00 79.54 268 GLU B O 1
ATOM 2510 N N . VAL B 1 233 ? -43.213 -22.920 -5.654 1.00 75.60 269 VAL B N 1
ATOM 2511 C CA . VAL B 1 233 ? -42.957 -21.703 -6.415 1.00 75.17 269 VAL B CA 1
ATOM 2512 C C . VAL B 1 233 ? -41.907 -21.903 -7.506 1.00 78.54 269 VAL B C 1
ATOM 2513 O O . VAL B 1 233 ? -40.937 -22.640 -7.325 1.00 77.13 269 VAL B O 1
ATOM 2517 N N . TRP B 1 243 ? -30.511 -16.476 -5.309 1.00 73.78 279 TRP B N 1
ATOM 2518 C CA . TRP B 1 243 ? -31.068 -16.254 -3.980 1.00 73.31 279 TRP B CA 1
ATOM 2519 C C . TRP B 1 243 ? -30.294 -17.032 -2.921 1.00 75.88 279 TRP B C 1
ATOM 2520 O O . TRP B 1 243 ? -30.163 -16.586 -1.781 1.00 77.50 279 TRP B O 1
ATOM 2531 N N . ASN B 1 244 ? -29.784 -18.198 -3.305 1.00 76.98 280 ASN B N 1
ATOM 2532 C CA . ASN B 1 244 ? -29.021 -19.039 -2.390 1.00 74.24 280 ASN B CA 1
ATOM 2533 C C . ASN B 1 244 ? -27.974 -18.245 -1.616 1.00 73.20 280 ASN B C 1
ATOM 2534 O O . ASN B 1 244 ? -27.645 -18.578 -0.478 1.00 72.04 280 ASN B O 1
ATOM 2539 N N . ALA B 1 245 ? -27.454 -17.194 -2.242 1.00 72.91 281 ALA B N 1
ATOM 2540 C CA . ALA B 1 245 ? -26.443 -16.349 -1.613 1.00 74.61 281 ALA B CA 1
ATOM 2541 C C . ALA B 1 245 ? -26.895 -15.857 -0.243 1.00 75.41 281 ALA B C 1
ATOM 2542 O O . ALA B 1 245 ? -26.124 -15.882 0.718 1.00 69.61 281 ALA B O 1
ATOM 2544 N N . GLY B 1 246 ? -28.145 -15.408 -0.162 1.00 72.76 282 GLY B N 1
ATOM 2545 C CA . GLY B 1 246 ? -28.709 -14.959 1.097 1.00 73.11 282 GLY B CA 1
ATOM 2546 C C . GLY B 1 246 ? -28.923 -16.101 2.075 1.00 71.49 282 GLY B C 1
ATOM 2547 O O . GLY B 1 246 ? -28.688 -15.955 3.276 1.00 66.22 282 GLY B O 1
ATOM 2548 N N . PHE B 1 247 ? -29.368 -17.244 1.559 1.00 70.77 283 PHE B N 1
ATOM 2549 C CA . PHE B 1 247 ? -29.662 -18.404 2.392 1.00 66.10 283 PHE B CA 1
ATOM 2550 C C . PHE B 1 247 ? -28.393 -19.029 2.964 1.00 70.65 283 PHE B C 1
ATOM 2551 O O . PHE B 1 247 ? -28.283 -19.251 4.174 1.00 69.58 283 PHE B O 1
ATOM 2559 N N . SER B 1 248 ? -27.438 -19.321 2.087 1.00 72.64 284 SER B N 1
ATOM 2560 C CA . SER B 1 248 ? -26.162 -19.887 2.509 1.00 71.80 284 SER B CA 1
ATOM 2561 C C . SER B 1 248 ? -25.386 -18.894 3.366 1.00 70.20 284 SER B C 1
ATOM 2562 O O . SER B 1 248 ? -24.495 -19.278 4.119 1.00 72.89 284 SER B O 1
ATOM 2565 N N . ALA B 1 249 ? -25.723 -17.615 3.244 1.00 68.49 285 ALA B N 1
ATOM 2566 C CA . ALA B 1 249 ? -25.112 -16.589 4.075 1.00 68.69 285 ALA B CA 1
ATOM 2567 C C . ALA B 1 249 ? -25.610 -16.711 5.516 1.00 66.83 285 ALA B C 1
ATOM 2568 O O . ALA B 1 249 ? -24.863 -16.450 6.462 1.00 64.25 285 ALA B O 1
ATOM 2570 N N . GLU B 1 250 ? -26.869 -17.117 5.675 1.00 66.74 286 GLU B N 1
ATOM 2571 C CA . GLU B 1 250 ? -27.459 -17.289 7.003 1.00 62.94 286 GLU B CA 1
ATOM 2572 C C . GLU B 1 250 ? -26.953 -18.554 7.686 1.00 63.32 286 GLU B C 1
ATOM 2573 O O . GLU B 1 250 ? -26.580 -18.521 8.860 1.00 63.30 286 GLU B O 1
ATOM 2579 N N . ASP B 1 251 ? -26.953 -19.670 6.964 1.00 64.17 287 ASP B N 1
ATOM 2580 C CA . ASP B 1 251 ? -26.413 -20.909 7.514 1.00 63.29 287 ASP B CA 1
ATOM 2581 C C . ASP B 1 251 ? -24.949 -20.701 7.871 1.00 64.73 287 ASP B C 1
ATOM 2582 O O . ASP B 1 251 ? -24.473 -21.174 8.905 1.00 59.52 287 ASP B O 1
ATOM 2587 N N . GLU B 1 252 ? -24.243 -19.987 7.001 1.00 62.40 288 GLU B N 1
ATOM 2588 C CA . GLU B 1 252 ? -22.867 -19.610 7.264 1.00 65.03 288 GLU B CA 1
ATOM 2589 C C . GLU B 1 252 ? -22.769 -18.844 8.581 1.00 61.92 288 GLU B C 1
ATOM 2590 O O . GLU B 1 252 ? -21.820 -19.022 9.340 1.00 60.20 288 GLU B O 1
ATOM 2596 N N . THR B 1 253 ? -23.756 -17.994 8.848 1.00 59.27 289 THR B N 1
ATOM 2597 C CA . THR B 1 253 ? -23.764 -17.185 10.064 1.00 58.86 289 THR B CA 1
ATOM 2598 C C . THR B 1 253 ? -23.865 -18.036 11.330 1.00 55.26 289 THR B C 1
ATOM 2599 O O . THR B 1 253 ? -23.212 -17.751 12.330 1.00 50.01 289 THR B O 1
ATOM 2603 N N . MET B 1 254 ? -24.673 -19.086 11.283 1.00 56.43 290 MET B N 1
ATOM 2604 C CA . MET B 1 254 ? -24.762 -20.004 12.408 1.00 48.15 290 MET B CA 1
ATOM 2605 C C . MET B 1 254 ? -23.480 -20.818 12.581 1.00 55.18 290 MET B C 1
ATOM 2606 O O . MET B 1 254 ? -23.131 -21.218 13.697 1.00 49.53 290 MET B O 1
ATOM 2611 N N . LYS B 1 255 ? -22.788 -21.058 11.471 1.00 54.86 291 LYS B N 1
ATOM 2612 C CA . LYS B 1 255 ? -21.465 -21.669 11.496 1.00 53.73 291 LYS B CA 1
ATOM 2613 C C . LYS B 1 255 ? -20.499 -20.790 12.263 1.00 52.32 291 LYS B C 1
ATOM 2614 O O . LYS B 1 255 ? -19.842 -21.246 13.202 1.00 50.80 291 LYS B O 1
ATOM 2620 N N . ASN B 1 256 ? -20.394 -19.532 11.844 1.00 47.50 292 ASN B N 1
ATOM 2621 C CA . ASN B 1 256 ? -19.556 -18.570 12.549 1.00 52.68 292 ASN B CA 1
ATOM 2622 C C . ASN B 1 256 ? -19.888 -18.523 14.040 1.00 49.37 292 ASN B C 1
ATOM 2623 O O . ASN B 1 256 ? -18.992 -18.514 14.885 1.00 46.77 292 ASN B O 1
ATOM 2628 N N . ASN B 1 257 ? -21.179 -18.516 14.354 1.00 44.56 293 ASN B N 1
ATOM 2629 C CA . ASN B 1 257 ? -21.635 -18.465 15.743 1.00 44.13 293 ASN B CA 1
ATOM 2630 C C . ASN B 1 257 ? -21.127 -19.630 16.593 1.00 42.47 293 ASN B C 1
ATOM 2631 O O . ASN B 1 257 ? -20.570 -19.428 17.687 1.00 35.45 293 ASN B O 1
ATOM 2636 N N . LEU B 1 258 ? -21.342 -20.848 16.104 1.00 38.44 294 LEU B N 1
ATOM 2637 C CA . LEU B 1 258 ? -20.877 -22.034 16.805 1.00 41.92 294 LEU B CA 1
ATOM 2638 C C . LEU B 1 258 ? -19.355 -22.000 16.950 1.00 40.95 294 LEU B C 1
ATOM 2639 O O . LEU B 1 258 ? -18.828 -22.213 18.035 1.00 35.57 294 LEU B O 1
ATOM 2644 N N . GLN B 1 259 ? -18.655 -21.711 15.863 1.00 39.28 295 GLN B N 1
ATOM 2645 C CA . GLN B 1 259 ? -17.199 -21.624 15.907 1.00 44.60 295 GLN B CA 1
ATOM 2646 C C . GLN B 1 259 ? -16.700 -20.662 16.989 1.00 42.37 295 GLN B C 1
ATOM 2647 O O . GLN B 1 259 ? -15.786 -20.986 17.757 1.00 36.38 295 GLN B O 1
ATOM 2653 N N . THR B 1 260 ? -17.290 -19.473 17.037 1.00 36.94 296 THR B N 1
ATOM 2654 C CA . THR B 1 260 ? -16.872 -18.450 17.992 1.00 36.44 296 THR B CA 1
ATOM 2655 C C . THR B 1 260 ? -17.111 -18.913 19.431 1.00 36.82 296 THR B C 1
ATOM 2656 O O . THR B 1 260 ? -16.290 -18.675 20.320 1.00 29.91 296 THR B O 1
ATOM 2660 N N . LEU B 1 261 ? -18.238 -19.577 19.653 1.00 33.06 297 LEU B N 1
ATOM 2661 C CA . LEU B 1 261 ? -18.562 -20.105 20.969 1.00 32.57 297 LEU B CA 1
ATOM 2662 C C . LEU B 1 261 ? -17.581 -21.199 21.383 1.00 32.18 297 LEU B C 1
ATOM 2663 O O . LEU B 1 261 ? -17.121 -21.241 22.523 1.00 28.04 297 LEU B O 1
ATOM 2668 N N . VAL B 1 262 ? -17.279 -22.099 20.458 1.00 30.10 298 VAL B N 1
ATOM 2669 C CA . VAL B 1 262 ? -16.317 -23.160 20.722 1.00 34.68 298 VAL B CA 1
ATOM 2670 C C . VAL B 1 262 ? -14.946 -22.586 21.081 1.00 35.48 298 VAL B C 1
ATOM 2671 O O . VAL B 1 262 ? -14.271 -23.079 21.990 1.00 32.96 298 VAL B O 1
ATOM 2675 N N . GLN B 1 263 ? -14.560 -21.520 20.390 1.00 31.26 299 GLN B N 1
ATOM 2676 C CA . GLN B 1 263 ? -13.306 -20.832 20.664 1.00 31.70 299 GLN B CA 1
ATOM 2677 C C . GLN B 1 263 ? -13.292 -20.167 22.046 1.00 31.52 299 GLN B C 1
ATOM 2678 O O . GLN B 1 263 ? -12.274 -20.217 22.751 1.00 26.38 299 GLN B O 1
ATOM 2684 N N . LYS B 1 264 ? -14.411 -19.548 22.430 1.00 28.41 300 LYS B N 1
ATOM 2685 C CA . LYS B 1 264 ? -14.528 -18.929 23.754 1.00 25.39 300 LYS B CA 1
ATOM 2686 C C . LYS B 1 264 ? -14.404 -19.981 24.854 1.00 25.46 300 LYS B C 1
ATOM 2687 O O . LYS B 1 264 ? -13.780 -19.740 25.900 1.00 23.85 300 LYS B O 1
ATOM 2693 N N . TYR B 1 265 ? -15.017 -21.139 24.626 1.00 24.53 301 TYR B N 1
ATOM 2694 C CA . TYR B 1 265 ? -14.952 -22.223 25.612 1.00 27.66 301 TYR B CA 1
ATOM 2695 C C . TYR B 1 265 ? -13.517 -22.728 25.754 1.00 25.21 301 TYR B C 1
ATOM 2696 O O . TYR B 1 265 ? -13.045 -22.978 26.858 1.00 23.70 301 TYR B O 1
ATOM 2705 N N . SER B 1 266 ? -12.829 -22.864 24.623 1.00 25.35 302 SER B N 1
ATOM 2706 C CA . SER B 1 266 ? -11.457 -23.353 24.615 1.00 25.00 302 SER B CA 1
ATOM 2707 C C . SER B 1 266 ? -10.558 -22.394 25.373 1.00 24.55 302 SER B C 1
ATOM 2708 O O . SER B 1 266 ? -9.691 -22.813 26.154 1.00 22.14 302 SER B O 1
ATOM 2711 N N . ASN B 1 267 ? -10.766 -21.099 25.162 1.00 22.22 303 ASN B N 1
ATOM 2712 C CA . ASN B 1 267 ? -10.017 -20.098 25.916 1.00 23.93 303 ASN B CA 1
ATOM 2713 C C . ASN B 1 267 ? -10.377 -20.077 27.399 1.00 22.06 303 ASN B C 1
ATOM 2714 O O . ASN B 1 267 ? -9.500 -19.888 28.240 1.00 21.31 303 ASN B O 1
ATOM 2719 N N . ALA B 1 268 ? -11.650 -20.282 27.732 1.00 20.16 304 ALA B N 1
ATOM 2720 C CA . ALA B 1 268 ? -12.027 -20.367 29.150 1.00 21.05 304 ALA B CA 1
ATOM 2721 C C . ALA B 1 268 ? -11.336 -21.556 29.830 1.00 19.23 304 ALA B C 1
ATOM 2722 O O . ALA B 1 268 ? -10.867 -21.430 30.953 1.00 16.32 304 ALA B O 1
ATOM 2724 N N . ASN B 1 269 ? -11.275 -22.705 29.158 1.00 19.53 305 ASN B N 1
ATOM 2725 C CA . ASN B 1 269 ? -10.526 -23.848 29.703 1.00 21.48 305 ASN B CA 1
ATOM 2726 C C . ASN B 1 269 ? -9.062 -23.518 29.924 1.00 20.05 305 ASN B C 1
ATOM 2727 O O . ASN B 1 269 ? -8.484 -23.870 30.948 1.00 21.69 305 ASN B O 1
ATOM 2732 N N . SER B 1 270 ? -8.459 -22.854 28.947 1.00 18.12 306 SER B N 1
ATOM 2733 C CA . SER B 1 270 ? -7.075 -22.394 29.056 1.00 23.03 306 SER B CA 1
ATOM 2734 C C . SER B 1 270 ? -6.873 -21.479 30.265 1.00 21.56 306 SER B C 1
ATOM 2735 O O . SER B 1 270 ? -5.869 -21.556 30.973 1.00 20.28 306 SER B O 1
ATOM 2738 N N . ILE B 1 271 ? -7.831 -20.596 30.491 1.00 17.63 307 ILE B N 1
ATOM 2739 C CA . ILE B 1 271 ? -7.772 -19.679 31.630 1.00 18.80 307 ILE B CA 1
ATOM 2740 C C . ILE B 1 271 ? -7.786 -20.484 32.941 1.00 17.63 307 ILE B C 1
ATOM 2741 O O . ILE B 1 271 ? -6.937 -20.286 33.813 1.00 17.59 307 ILE B O 1
ATOM 2746 N N . PHE B 1 272 ? -8.716 -21.424 33.049 1.00 16.68 308 PHE B N 1
ATOM 2747 C CA . PHE B 1 272 ? -8.795 -22.292 34.234 1.00 18.71 308 PHE B CA 1
ATOM 2748 C C . PHE B 1 272 ? -7.507 -23.112 34.388 1.00 18.89 308 PHE B C 1
ATOM 2749 O O . PHE B 1 272 ? -6.940 -23.189 35.476 1.00 17.94 308 PHE B O 1
ATOM 2757 N N . ASP B 1 273 ? -7.027 -23.692 33.292 1.00 18.95 309 ASP B N 1
ATOM 2758 C CA . ASP B 1 273 ? -5.831 -24.544 33.354 1.00 23.67 309 ASP B CA 1
ATOM 2759 C C . ASP B 1 273 ? -4.635 -23.747 33.859 1.00 23.44 309 ASP B C 1
ATOM 2760 O O . ASP B 1 273 ? -3.847 -24.233 34.675 1.00 22.69 309 ASP B O 1
ATOM 2765 N N . ASN B 1 274 ? -4.489 -22.518 33.359 1.00 19.94 310 ASN B N 1
ATOM 2766 C CA . ASN B 1 274 ? -3.418 -21.632 33.799 1.00 20.87 310 ASN B CA 1
ATOM 2767 C C . ASN B 1 274 ? -3.554 -21.166 35.248 1.00 22.18 310 ASN B C 1
ATOM 2768 O O . ASN B 1 274 ? -2.571 -21.104 35.983 1.00 23.27 310 ASN B O 1
ATOM 2773 N N . LEU B 1 275 ? -4.771 -20.844 35.665 1.00 21.69 311 LEU B N 1
ATOM 2774 C CA . LEU B 1 275 ? -5.005 -20.528 37.072 1.00 17.86 311 LEU B CA 1
ATOM 2775 C C . LEU B 1 275 ? -4.554 -21.697 37.971 1.00 21.34 311 LEU B C 1
ATOM 2776 O O . LEU B 1 275 ? -3.835 -21.505 38.964 1.00 22.09 311 LEU B O 1
ATOM 2781 N N . VAL B 1 276 ? -4.979 -22.911 37.640 1.00 21.07 312 VAL B N 1
ATOM 2782 C CA . VAL B 1 276 ? -4.592 -24.067 38.456 1.00 25.40 312 VAL B CA 1
ATOM 2783 C C . VAL B 1 276 ? -3.070 -24.272 38.437 1.00 27.33 312 VAL B C 1
ATOM 2784 O O . VAL B 1 276 ? -2.460 -24.578 39.458 1.00 25.90 312 VAL B O 1
ATOM 2788 N N . LYS B 1 277 ? -2.455 -24.062 37.279 1.00 21.47 313 LYS B N 1
ATOM 2789 C CA . LYS B 1 277 ? -1.002 -24.167 37.146 1.00 26.74 313 LYS B CA 1
ATOM 2790 C C . LYS B 1 277 ? -0.265 -23.216 38.089 1.00 28.00 313 LYS B C 1
ATOM 2791 O O . LYS B 1 277 ? 0.711 -23.593 38.747 1.00 30.53 313 LYS B O 1
ATOM 2797 N N . VAL B 1 278 ? -0.731 -21.975 38.155 1.00 24.78 314 VAL B N 1
ATOM 2798 C CA . VAL B 1 278 ? -0.106 -20.980 39.010 1.00 23.78 314 VAL B CA 1
ATOM 2799 C C . VAL B 1 278 ? -0.264 -21.399 40.464 1.00 29.09 314 VAL B C 1
ATOM 2800 O O . VAL B 1 278 ? 0.709 -21.403 41.219 1.00 28.92 314 VAL B O 1
ATOM 2804 N N . LEU B 1 279 ? -1.488 -21.755 40.850 1.00 25.35 315 LEU B N 1
ATOM 2805 C CA . LEU B 1 279 ? -1.785 -22.123 42.235 1.00 28.25 315 LEU B CA 1
ATOM 2806 C C . LEU B 1 279 ? -1.039 -23.386 42.650 1.00 31.78 315 LEU B C 1
ATOM 2807 O O . LEU B 1 279 ? -0.807 -23.609 43.830 1.00 30.17 315 LEU B O 1
ATOM 2812 N N . SER B 1 280 ? -0.655 -24.191 41.666 1.00 29.40 316 SER B N 1
ATOM 2813 C CA . SER B 1 280 ? -0.004 -25.478 41.895 1.00 34.71 316 SER B CA 1
ATOM 2814 C C . SER B 1 280 ? 1.513 -25.375 41.817 1.00 43.01 316 SER B C 1
ATOM 2815 O O . SER B 1 280 ? 2.222 -26.331 42.127 1.00 44.96 316 SER B O 1
ATOM 2818 N N . SER B 1 281 ? 2.013 -24.230 41.367 1.00 39.07 317 SER B N 1
ATOM 2819 C CA . SER B 1 281 ? 3.444 -24.072 41.159 1.00 43.02 317 SER B CA 1
ATOM 2820 C C . SER B 1 281 ? 4.150 -23.805 42.491 1.00 53.83 317 SER B C 1
ATOM 2821 O O . SER B 1 281 ? 5.312 -23.402 42.521 1.00 60.81 317 SER B O 1
#